Protein AF-A0A832C8F8-F1 (afdb_monomer_lite)

Sequence (370 aa):
MLDRPEDKVKDDMVFDDIVFGEKAHILRIKLVSFLKETIQQLEEYIKLSNIYHRHLSPFDLLRFNFLQRLHSLLQFNREYPPFGYEDFEQVGYDPAFIKAASKYISRIVEDYRRAGCLPSNSETLNEERQRIEAIGDWLKEIRFEGFDAPEGTVAVITPPEILNTIRKLLPPDFIQGLKLFSCKDNPDKSFESDSKGKKIGAFSPLFIENGTIDSKIEIYMKPFIPQTANKLEELFVMSQFMRTIWHELGHCAHCVLRYDELRAWEQAINKDATPVTWYVQYAREDNPNRGKREDFAESFMLFLTCPALLQTISPLRYQFFYEFFIKRLKTEQIVYFETYMAQKINSDYNLWRTSSLSPEDVKRLYLEDF

pLDDT: mean 71.09, std 19.3, range [33.25, 97.69]

Secondary structure (DSSP, 8-state):
---PPPP----SSSHHHHHHHHHHHHHHHHHHHHHHHHHHHHHHHHHHHHHH-TTS--HHHHHHHHHHHHHHHHT-STTS----GGGGGS----HHHHHHHHHHHHHHHHHHHHTTSS-SSHHHHHHHHHHHHSS--GGGG-EEES-PPPTTEEESS-HHHHHHHHHHHS-GGGGTTEEEEEE---S-GGGGSSTT----EEEEEEE-TTS-EEEEEEE-S--EEETT--HHHHHHHHHHHHHHHHHHHHHHHHHT--HHHHHHHHHHHHHS-S-SSHHHHHHHHH-HHHHHHHHHHHHHHHHHH-HHHHHHH-HHHHHHHHHHHHTTS-HHHHHHHHHHHHHHHHHHHHHHHHTT--HHHHHHHHHHT-

Foldseek 3Di:
DDDDDDDDDDDDPPVVVVVQQVVLLVLLVVVLVVVVVQLVQLVVLVVVCCVQPVPDDDSVVVSVVLVVVLQVLVCVPPDDDRDDSVCSNPDDDDPVSSVVSVVVNVVSSVVCVVVVSGPPDPVSSVVVVVVVVVVPCLVVQEDEEDQDEDPQKDFLDDSVRLSSVCVLAFQCQLCSQERYEYEDAQPDPPVPPDPLDDDQKDKDWDDDPPPRTHIYIYGNQHRMDGPPDDPVVSVVSVLVRVLRVQLNSLLSNVVPDDPVLVVLLVVQCVVLVQQLAPVLVVLCVVPVVSSSSSSSSNLSSCCQQPVLLCCLQRVSSSVSVVCSRVVRDDPVSVVSNVVSSVVNNVVNVVVCVVVVHDSVNSNCVRSVVD

Radius of gyration: 31.39 Å; chains: 1; bounding box: 122×56×73 Å

Structure (mmCIF, N/CA/C/O backbone):
data_AF-A0A832C8F8-F1
#
_entry.id   AF-A0A832C8F8-F1
#
loop_
_atom_site.group_PDB
_atom_site.id
_atom_site.type_symbol
_atom_site.label_atom_id
_atom_site.label_alt_id
_atom_site.label_comp_id
_atom_site.label_asym_id
_atom_site.label_entity_id
_atom_site.label_seq_id
_atom_site.pdbx_PDB_ins_code
_atom_site.Cartn_x
_atom_site.Cartn_y
_atom_site.Cartn_z
_atom_site.occupancy
_atom_site.B_iso_or_equiv
_atom_site.auth_seq_id
_atom_site.auth_comp_id
_atom_site.auth_asym_id
_atom_site.auth_atom_id
_atom_site.pdbx_PDB_model_num
ATOM 1 N N . MET A 1 1 ? -90.662 36.002 44.968 1.00 37.38 1 MET A N 1
ATOM 2 C CA . MET A 1 1 ? -90.968 34.566 44.805 1.00 37.38 1 MET A CA 1
ATOM 3 C C . MET A 1 1 ? -90.767 34.241 43.336 1.00 37.38 1 MET A C 1
ATOM 5 O O . MET A 1 1 ? -91.365 34.938 42.531 1.00 37.38 1 MET A O 1
ATOM 9 N N . LEU A 1 2 ? -89.670 33.534 43.030 1.00 39.25 2 LEU A N 1
ATOM 10 C CA . LEU A 1 2 ? -89.639 32.126 42.559 1.00 39.25 2 LEU A CA 1
ATOM 11 C C . LEU A 1 2 ? -90.093 32.038 41.093 1.00 39.25 2 LEU A C 1
ATOM 13 O O . LEU A 1 2 ? -91.136 32.579 40.761 1.00 39.25 2 LEU A O 1
ATOM 17 N N . ASP A 1 3 ? -89.451 31.373 40.147 1.00 34.62 3 ASP A N 1
ATOM 18 C CA . ASP A 1 3 ? -88.167 30.686 39.990 1.00 34.62 3 ASP A CA 1
ATOM 19 C C . ASP A 1 3 ? -88.032 30.542 38.458 1.00 34.62 3 ASP A C 1
ATOM 21 O O . ASP A 1 3 ? -89.044 30.365 37.771 1.00 34.62 3 ASP A O 1
ATOM 25 N N . ARG A 1 4 ? -86.824 30.643 37.890 1.00 33.78 4 ARG A N 1
ATOM 26 C CA . ARG A 1 4 ? -86.582 30.277 36.479 1.00 33.78 4 ARG A CA 1
ATOM 27 C C . ARG A 1 4 ? -86.051 28.840 36.431 1.00 33.78 4 ARG A C 1
ATOM 29 O O . ARG A 1 4 ? -85.163 28.542 37.225 1.00 33.78 4 ARG A O 1
ATOM 36 N N . PRO A 1 5 ? -86.541 27.973 35.526 1.00 40.81 5 PRO A N 1
ATOM 37 C CA . PRO A 1 5 ? -86.009 26.628 35.382 1.00 40.81 5 PRO A CA 1
ATOM 38 C C . PRO A 1 5 ? -84.676 26.647 34.626 1.00 40.81 5 PRO A C 1
ATOM 40 O O . PRO A 1 5 ? -84.456 27.450 33.720 1.00 40.81 5 PRO A O 1
ATOM 43 N N . GLU A 1 6 ? -83.812 25.751 35.082 1.00 37.22 6 GLU A N 1
ATOM 44 C CA . GLU A 1 6 ? -82.393 25.601 34.795 1.00 37.22 6 GLU A CA 1
ATOM 45 C C . GLU A 1 6 ? -82.082 25.221 33.341 1.00 37.22 6 GLU A C 1
ATOM 47 O O . GLU A 1 6 ? -82.705 24.335 32.750 1.00 37.22 6 GLU A O 1
ATOM 52 N N . ASP A 1 7 ? -81.031 25.851 32.816 1.00 40.34 7 ASP A N 1
ATOM 53 C CA . ASP A 1 7 ? -80.279 25.402 31.652 1.00 40.34 7 ASP A CA 1
ATOM 54 C C . ASP A 1 7 ? -79.614 24.049 31.941 1.00 40.34 7 ASP A C 1
ATOM 56 O O . ASP A 1 7 ? -78.704 23.938 32.766 1.00 40.34 7 ASP A O 1
ATOM 60 N N . LYS A 1 8 ? -80.005 23.019 31.187 1.00 38.44 8 LYS A N 1
ATOM 61 C CA . LYS A 1 8 ? -79.161 21.839 30.979 1.00 38.44 8 LYS A CA 1
ATOM 62 C C . LYS A 1 8 ? -78.146 22.138 29.878 1.00 38.44 8 LYS A C 1
ATOM 64 O O . LYS A 1 8 ? -78.376 21.865 28.705 1.00 38.44 8 LYS A O 1
ATOM 69 N N . VAL A 1 9 ? -76.994 22.653 30.285 1.00 47.94 9 VAL A N 1
ATOM 70 C CA . VAL A 1 9 ? -75.719 22.333 29.628 1.00 47.94 9 VAL A CA 1
ATOM 71 C C . VAL A 1 9 ? -75.392 20.881 30.002 1.00 47.94 9 VAL A C 1
ATOM 73 O O . VAL A 1 9 ? -75.590 20.547 31.171 1.00 47.94 9 VAL A O 1
ATOM 76 N N . LYS A 1 10 ? -74.885 20.049 29.069 1.00 44.78 10 LYS A N 1
ATOM 77 C CA . LYS A 1 10 ? -73.584 19.342 29.215 1.00 44.78 10 LYS A CA 1
ATOM 78 C C . LYS A 1 10 ? -73.352 18.088 28.342 1.00 44.78 10 LYS A C 1
ATOM 80 O O . LYS A 1 10 ? -74.149 17.160 28.341 1.00 44.78 10 LYS A O 1
ATOM 85 N N . ASP A 1 11 ? -72.163 18.106 27.722 1.00 43.41 11 ASP A N 1
ATOM 86 C CA . ASP A 1 11 ? -71.050 17.147 27.929 1.00 43.41 11 ASP A CA 1
ATOM 87 C C . ASP A 1 11 ? -70.724 15.981 26.979 1.00 43.41 11 ASP A C 1
ATOM 89 O O . ASP A 1 11 ? -69.887 15.171 27.356 1.00 43.41 11 ASP A O 1
ATOM 93 N N . ASP A 1 12 ? -71.165 15.943 25.718 1.00 36.66 12 ASP A N 1
ATOM 94 C CA . ASP A 1 12 ? -70.793 14.796 24.850 1.00 36.66 12 ASP A CA 1
ATOM 95 C C . ASP A 1 12 ? -69.815 15.076 23.688 1.00 36.66 12 ASP A C 1
ATOM 97 O O . ASP A 1 12 ? -69.526 14.171 22.913 1.00 36.66 12 ASP A O 1
ATOM 101 N N . MET A 1 13 ? -69.225 16.274 23.561 1.00 35.09 13 MET A N 1
ATOM 102 C CA . MET A 1 13 ? -68.273 16.564 22.458 1.00 35.09 13 MET A CA 1
ATOM 103 C C . MET A 1 13 ? -66.858 16.993 22.875 1.00 35.09 13 MET A C 1
ATOM 105 O O . MET A 1 13 ? -66.030 17.257 22.013 1.00 35.09 13 MET A O 1
ATOM 109 N N . VAL A 1 14 ? -66.537 17.046 24.171 1.00 39.84 14 VAL A N 1
ATOM 110 C CA . VAL A 1 14 ? -65.241 17.591 24.635 1.00 39.84 14 VAL A CA 1
ATOM 111 C C . VAL A 1 14 ? -64.199 16.499 24.936 1.00 39.84 14 VAL A C 1
ATOM 113 O O . VAL A 1 14 ? -63.004 16.776 24.944 1.00 39.84 14 VAL A O 1
ATOM 116 N N . PHE A 1 15 ? -64.605 15.239 25.128 1.00 35.62 15 PHE A N 1
ATOM 117 C CA . PHE A 1 15 ? -63.673 14.170 25.517 1.00 35.62 15 PHE A CA 1
ATOM 118 C C . PHE A 1 15 ? -62.868 13.570 24.353 1.00 35.62 15 PHE A C 1
ATOM 120 O O . PHE A 1 15 ? -61.693 13.255 24.547 1.00 35.62 15 PHE A O 1
ATOM 127 N N . ASP A 1 16 ? -63.437 13.459 23.149 1.00 38.59 16 ASP A N 1
ATOM 128 C CA . ASP A 1 16 ? -62.716 12.882 22.004 1.00 38.59 16 ASP A CA 1
ATOM 129 C C . ASP A 1 16 ? -61.623 13.818 21.470 1.00 38.59 16 ASP A C 1
ATOM 131 O O . ASP A 1 16 ? -60.523 13.348 21.177 1.00 38.59 16 ASP A O 1
ATOM 135 N N . ASP A 1 17 ? -61.863 15.134 21.443 1.00 43.03 17 ASP A N 1
ATOM 136 C CA . ASP A 1 17 ? -60.891 16.134 20.976 1.00 43.03 17 ASP A CA 1
ATOM 137 C C . ASP A 1 17 ? -59.708 16.323 21.942 1.00 43.03 17 ASP A C 1
ATOM 139 O O . ASP A 1 17 ? -58.575 16.521 21.497 1.00 43.03 17 ASP A O 1
ATOM 143 N N . ILE A 1 18 ? -59.922 16.197 23.260 1.00 45.09 18 ILE A N 1
ATOM 144 C CA . ILE A 1 18 ? -58.840 16.264 24.261 1.00 45.09 18 ILE A CA 1
ATOM 145 C C . ILE A 1 18 ? -57.926 15.037 24.143 1.00 45.09 18 ILE A C 1
ATOM 147 O O . ILE A 1 18 ? -56.702 15.180 24.090 1.00 45.09 18 ILE A O 1
ATOM 151 N N . VAL A 1 19 ? -58.503 13.838 24.008 1.00 49.00 19 VAL A N 1
ATOM 152 C CA . VAL A 1 19 ? -57.742 12.592 23.805 1.00 49.00 19 VAL A CA 1
ATOM 153 C C . VAL A 1 19 ? -57.044 12.582 22.434 1.00 49.00 19 VAL A C 1
ATOM 155 O O . VAL A 1 19 ? -55.960 12.004 22.290 1.00 49.00 19 VAL A O 1
ATOM 158 N N . PHE A 1 20 ? -57.617 13.243 21.421 1.00 51.50 20 PHE A N 1
ATOM 159 C CA . PHE A 1 20 ? -56.986 13.444 20.111 1.00 51.50 20 PHE A CA 1
ATOM 160 C C . PHE A 1 20 ? -55.808 14.420 20.169 1.00 51.50 20 PHE A C 1
ATOM 162 O O . PHE A 1 20 ? -54.734 14.119 19.639 1.00 51.50 20 PHE A O 1
ATOM 169 N N . GLY A 1 21 ? -55.987 15.563 20.836 1.00 52.91 21 GLY A N 1
ATOM 170 C CA . GLY A 1 21 ? -54.957 16.580 21.025 1.00 52.91 21 GLY A CA 1
ATOM 171 C C . GLY A 1 21 ? -53.763 16.050 21.815 1.00 52.91 21 GLY A C 1
ATOM 172 O O . GLY A 1 21 ? -52.616 16.267 21.424 1.00 52.91 21 GLY A O 1
ATOM 173 N N . GLU A 1 22 ? -54.013 15.263 22.860 1.00 57.56 22 GLU A N 1
ATOM 174 C CA . GLU A 1 22 ? -52.966 14.643 23.674 1.00 57.56 22 GLU A CA 1
ATOM 175 C C . GLU A 1 22 ? -52.174 13.583 22.886 1.00 57.56 22 GLU A C 1
ATOM 177 O O . GLU A 1 22 ? -50.941 13.555 22.924 1.00 57.56 22 GLU A O 1
ATOM 182 N N . LYS A 1 23 ? -52.846 12.766 22.060 1.00 59.84 23 LYS A N 1
ATOM 183 C CA . LYS A 1 23 ? -52.174 11.824 21.143 1.00 59.84 23 LYS A CA 1
ATOM 184 C C . LYS A 1 23 ? -51.329 12.538 20.088 1.00 59.84 23 LYS A C 1
ATOM 186 O O . LYS A 1 23 ? -50.205 12.108 19.817 1.00 59.84 23 LYS A O 1
ATOM 191 N N . ALA A 1 24 ? -51.842 13.619 19.502 1.00 56.75 24 ALA A N 1
ATOM 192 C CA . ALA A 1 24 ? -51.104 14.440 18.542 1.00 56.75 24 ALA A CA 1
ATOM 193 C C . ALA A 1 24 ? -49.866 15.082 19.193 1.00 56.75 24 ALA A C 1
ATOM 195 O O . ALA A 1 24 ? -48.771 15.052 18.626 1.00 56.75 24 ALA A O 1
ATOM 196 N N . HIS A 1 25 ? -50.021 15.578 20.421 1.00 58.28 25 HIS A N 1
ATOM 197 C CA . HIS A 1 25 ? -48.949 16.158 21.223 1.00 58.28 25 HIS A CA 1
ATOM 198 C C . HIS A 1 25 ? -47.843 15.137 21.543 1.00 58.28 25 HIS A C 1
ATOM 200 O O . HIS A 1 25 ? -46.664 15.406 21.311 1.00 58.28 25 HIS A O 1
ATOM 206 N N . ILE A 1 26 ? -48.204 13.919 21.963 1.00 64.62 26 ILE A N 1
ATOM 207 C CA . ILE A 1 26 ? -47.242 12.832 22.215 1.00 64.62 26 ILE A CA 1
ATOM 208 C C . ILE A 1 26 ? -46.482 12.445 20.937 1.00 64.62 26 ILE A C 1
ATOM 210 O O . ILE A 1 26 ? -45.264 12.257 20.968 1.00 64.62 26 ILE A O 1
ATOM 214 N N . LEU A 1 27 ? -47.173 12.319 19.798 1.00 61.91 27 LEU A N 1
ATOM 215 C CA . LEU A 1 27 ? -46.534 11.982 18.519 1.00 61.91 27 LEU A CA 1
ATOM 216 C C . LEU A 1 27 ? -45.555 13.070 18.060 1.00 61.91 27 LEU A C 1
ATOM 218 O O . LEU A 1 27 ? -44.512 12.761 17.483 1.00 61.91 27 LEU A O 1
ATOM 222 N N . ARG A 1 28 ? -45.853 14.331 18.372 1.00 63.56 28 ARG A N 1
ATOM 223 C CA . ARG A 1 28 ? -44.987 15.477 18.099 1.00 63.56 28 ARG A CA 1
ATOM 224 C C . ARG A 1 28 ? -43.738 15.486 18.967 1.00 63.56 28 ARG A C 1
ATOM 226 O O . ARG A 1 28 ? -42.649 15.618 18.418 1.00 63.56 28 ARG A O 1
ATOM 233 N N . ILE A 1 29 ? -43.865 15.260 20.275 1.00 61.69 29 ILE A N 1
ATOM 234 C CA . ILE A 1 29 ? -42.705 15.115 21.173 1.00 61.69 29 ILE A CA 1
ATOM 235 C C . ILE A 1 29 ? -41.787 13.992 20.678 1.00 61.69 29 ILE A C 1
ATOM 237 O O . ILE A 1 29 ? -40.572 14.169 20.610 1.00 61.69 29 ILE A O 1
ATOM 241 N N . LYS A 1 30 ? -42.359 12.859 20.253 1.00 65.88 30 LYS A N 1
ATOM 242 C CA . LYS A 1 30 ? -41.590 11.743 19.680 1.00 65.88 30 LYS A CA 1
ATOM 243 C C . LYS A 1 30 ? -40.858 12.135 18.397 1.00 65.88 30 LYS A C 1
ATOM 245 O O . LYS A 1 30 ? -39.691 11.791 18.240 1.00 65.88 30 LYS A O 1
ATOM 250 N N . LEU A 1 31 ? -41.516 12.869 17.499 1.00 64.00 31 LEU A N 1
ATOM 251 C CA . LEU A 1 31 ? -40.913 13.314 16.243 1.00 64.00 31 LEU A CA 1
ATOM 252 C C . LEU A 1 31 ? -39.784 14.332 16.469 1.00 64.00 31 LEU A C 1
ATOM 254 O O . LEU A 1 31 ? -38.729 14.221 15.852 1.00 64.00 31 LEU A O 1
ATOM 258 N N . VAL A 1 32 ? -39.982 15.279 17.387 1.00 61.34 32 VAL A N 1
ATOM 259 C CA . VAL A 1 32 ? -38.966 16.250 17.828 1.00 61.34 32 VAL A CA 1
ATOM 260 C C . VAL A 1 32 ? -37.780 15.516 18.456 1.00 61.34 32 VAL A C 1
ATOM 262 O O . VAL A 1 32 ? -36.638 15.729 18.064 1.00 61.34 32 VAL A O 1
ATOM 265 N N . SER A 1 33 ? -38.022 14.580 19.373 1.00 63.94 33 SER A N 1
ATOM 266 C CA . SER A 1 33 ? -36.949 13.779 19.975 1.00 63.94 33 SER A CA 1
ATOM 267 C C . SER A 1 33 ? -36.140 13.014 18.920 1.00 63.94 33 SER A C 1
ATOM 269 O O . SER A 1 33 ? -34.913 13.038 18.956 1.00 63.94 33 SER A O 1
ATOM 271 N N . PHE A 1 34 ? -36.816 12.404 17.944 1.00 67.75 34 PHE A N 1
ATOM 272 C CA . PHE A 1 34 ? -36.173 11.687 16.841 1.00 67.75 34 PHE A CA 1
ATOM 273 C C . PHE A 1 34 ? -35.320 12.605 15.950 1.00 67.75 34 PHE A C 1
ATOM 275 O O . PHE A 1 34 ? -34.213 12.239 15.554 1.00 67.75 34 PHE A O 1
ATOM 282 N N . LEU A 1 35 ? -35.802 13.818 15.656 1.00 64.81 35 LEU A N 1
ATOM 283 C CA . LEU A 1 35 ? -35.048 14.819 14.897 1.00 64.81 35 LEU A CA 1
ATOM 284 C C . LEU A 1 35 ? -33.817 15.314 15.667 1.00 64.81 35 LEU A C 1
ATOM 286 O O . LEU A 1 35 ? -32.737 15.371 15.083 1.00 64.81 35 LEU A O 1
ATOM 290 N N . LYS A 1 36 ? -33.962 15.616 16.968 1.00 63.31 36 LYS A N 1
ATOM 291 C CA . LYS A 1 36 ? -32.854 15.976 17.878 1.00 63.31 36 LYS A CA 1
ATOM 292 C C . LYS A 1 36 ? -31.751 14.923 17.826 1.00 63.31 36 LYS A C 1
ATOM 294 O O . LYS A 1 36 ? -30.599 15.256 17.562 1.00 63.31 36 LYS A O 1
ATOM 299 N N . GLU A 1 37 ? -32.123 13.660 18.019 1.00 65.50 37 GLU A N 1
ATOM 300 C CA . GLU A 1 37 ? -31.180 12.543 18.015 1.00 65.50 37 GLU A CA 1
ATOM 301 C C . GLU A 1 37 ? -30.498 12.388 16.649 1.00 65.50 37 GLU A C 1
ATOM 303 O O . GLU A 1 37 ? -29.278 12.288 16.573 1.00 65.50 37 GLU A O 1
ATOM 308 N N .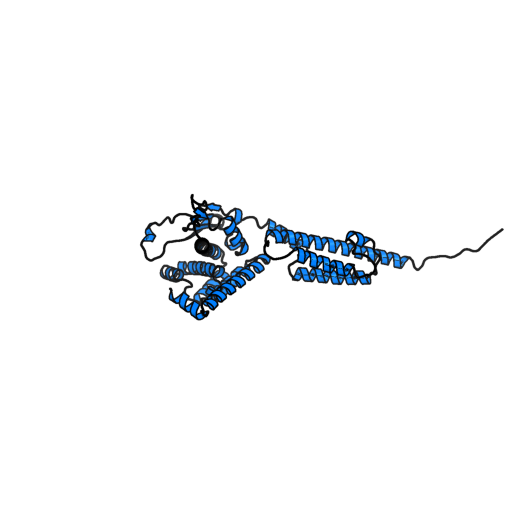 THR A 1 38 ? -31.257 12.456 15.553 1.00 62.78 38 THR A N 1
ATOM 309 C CA . THR A 1 38 ? -30.702 12.300 14.199 1.00 62.78 38 THR A CA 1
ATOM 310 C C . THR A 1 38 ? -29.735 13.431 13.832 1.00 62.78 38 THR A C 1
ATOM 312 O O . THR A 1 38 ? -28.695 13.185 13.223 1.00 62.78 38 THR A O 1
ATOM 315 N N . ILE A 1 39 ? -30.047 14.675 14.207 1.00 64.00 39 ILE A N 1
ATOM 316 C CA . ILE A 1 39 ? -29.154 15.821 13.988 1.00 64.00 39 ILE A CA 1
ATOM 317 C C . ILE A 1 39 ? -27.877 15.659 14.813 1.00 64.00 39 ILE A C 1
ATOM 319 O O . ILE A 1 39 ? -26.789 15.875 14.287 1.00 64.00 39 ILE A O 1
ATOM 323 N N . GLN A 1 40 ? -27.986 15.227 16.070 1.00 65.25 40 GLN A N 1
ATOM 324 C CA . GLN A 1 40 ? -26.823 14.973 16.916 1.00 65.25 40 GLN A CA 1
ATOM 325 C C . GLN A 1 40 ? -25.922 13.878 16.325 1.00 65.25 40 GLN A C 1
ATOM 327 O O . GLN A 1 40 ? -24.708 14.066 16.253 1.00 65.25 40 GLN A O 1
ATOM 332 N N . GLN A 1 41 ? -26.507 12.783 15.826 1.00 60.62 41 GLN A N 1
ATOM 333 C CA . GLN A 1 41 ? -25.776 11.722 15.125 1.00 60.62 41 GLN A CA 1
ATOM 334 C C . GLN A 1 41 ? -25.077 12.250 13.862 1.00 60.62 41 GLN A C 1
ATOM 336 O O . GLN A 1 41 ? -23.924 11.904 13.613 1.00 60.62 41 GLN A O 1
ATOM 341 N N . LEU A 1 42 ? -25.735 13.120 13.085 1.00 60.09 42 LEU A N 1
ATOM 342 C CA . LEU A 1 42 ? -25.139 13.757 11.907 1.00 60.09 42 LEU A CA 1
ATOM 343 C C . LEU A 1 42 ? -23.958 14.661 12.284 1.00 60.09 42 LEU A C 1
ATOM 345 O O . LEU A 1 42 ? -22.904 14.593 11.658 1.00 60.09 42 LEU A O 1
ATOM 349 N N . GLU A 1 43 ? -24.115 15.517 13.292 1.00 59.94 43 GLU A N 1
ATOM 350 C CA . GLU A 1 43 ? -23.061 16.441 13.730 1.00 59.94 43 GLU A CA 1
ATOM 351 C C . GLU A 1 43 ? -21.842 15.706 14.276 1.00 59.94 43 GLU A C 1
ATOM 353 O O . GLU A 1 43 ? -20.701 16.111 14.054 1.00 59.94 43 GLU A O 1
ATOM 358 N N . GLU A 1 44 ? -22.080 14.619 14.990 1.00 60.75 44 GLU A N 1
ATOM 359 C CA . GLU A 1 44 ? -21.032 13.774 15.520 1.00 60.75 44 GLU A CA 1
ATOM 360 C C . GLU A 1 44 ? -20.309 12.994 14.425 1.00 60.75 44 GLU A C 1
ATOM 362 O O . GLU A 1 44 ? -19.080 13.005 14.381 1.00 60.75 44 GLU A O 1
ATOM 367 N N . TYR A 1 45 ? -21.053 12.411 13.486 1.00 55.06 45 TYR A N 1
ATOM 368 C CA . TYR A 1 45 ? -20.482 11.778 12.305 1.00 55.06 45 TYR A CA 1
ATOM 369 C C . TYR A 1 45 ? -19.638 12.770 11.486 1.00 55.06 45 TYR A C 1
ATOM 371 O O . TYR A 1 45 ? -18.517 12.454 11.098 1.00 55.06 45 TYR A O 1
ATOM 379 N N . ILE A 1 46 ? -20.108 14.010 11.301 1.00 54.56 46 ILE A N 1
ATOM 380 C CA . ILE A 1 46 ? -19.337 15.082 10.648 1.00 54.56 46 ILE A CA 1
ATOM 381 C C . ILE A 1 46 ? -18.054 15.400 11.431 1.00 54.56 46 ILE A C 1
ATOM 383 O O . ILE A 1 46 ? -16.994 15.557 10.825 1.00 54.56 46 ILE A O 1
ATOM 387 N N . LYS A 1 47 ? -18.110 15.484 12.768 1.00 55.12 47 LYS A N 1
ATOM 388 C CA . LYS A 1 47 ? -16.916 15.707 13.604 1.00 55.12 47 LYS A CA 1
ATOM 389 C C . LYS A 1 47 ? -15.897 14.581 13.443 1.00 55.12 47 LYS A C 1
ATOM 391 O O . LYS A 1 47 ? -14.718 14.876 13.269 1.00 55.12 47 LYS A O 1
ATOM 396 N N . LEU A 1 48 ? -16.344 13.327 13.465 1.00 47.91 48 LEU A N 1
ATOM 397 C CA . LEU A 1 48 ? -15.487 12.153 13.291 1.00 47.91 48 LEU A CA 1
ATOM 398 C C . LEU A 1 48 ? -14.901 12.096 11.871 1.00 47.91 48 LEU A C 1
ATOM 400 O O . LEU A 1 48 ? -13.696 11.926 11.706 1.00 47.91 48 LEU A O 1
ATOM 404 N N . SER A 1 49 ? -15.711 12.362 10.848 1.00 43.78 49 SER A N 1
ATOM 405 C CA . SER A 1 49 ? -15.275 12.405 9.449 1.00 43.78 49 SER A CA 1
ATOM 406 C C . SER A 1 49 ? -14.261 13.530 9.179 1.00 43.78 49 SER A C 1
ATOM 408 O O . SER A 1 49 ? -13.254 13.313 8.502 1.00 43.78 49 SER A O 1
ATOM 410 N N . ASN A 1 50 ? -14.426 14.709 9.794 1.00 46.81 50 ASN A N 1
ATOM 411 C CA . ASN A 1 50 ? -13.489 15.839 9.683 1.00 46.81 50 ASN A CA 1
ATOM 412 C C . ASN A 1 50 ? -12.082 15.545 10.232 1.00 46.81 50 ASN A C 1
ATOM 414 O O . ASN A 1 50 ? -11.111 16.178 9.805 1.00 46.81 50 ASN A O 1
ATOM 418 N N . ILE A 1 51 ? -11.952 14.596 11.163 1.00 43.25 51 ILE A N 1
ATOM 419 C CA . ILE A 1 51 ? -10.655 14.160 11.697 1.00 43.25 51 ILE A CA 1
ATOM 420 C C . ILE A 1 51 ? -9.876 13.355 10.638 1.00 43.25 51 ILE A C 1
ATOM 422 O O . ILE A 1 51 ? -8.647 13.421 10.606 1.00 43.25 51 ILE A O 1
ATOM 426 N N . TYR A 1 52 ? -10.569 12.660 9.728 1.00 36.97 52 TYR A N 1
ATOM 427 C CA . TYR A 1 52 ? -9.964 11.692 8.803 1.00 36.97 52 TYR A CA 1
ATOM 428 C C . TYR A 1 52 ? -10.024 12.085 7.315 1.00 36.97 52 TYR A C 1
ATOM 430 O O . TYR A 1 52 ? -9.182 11.638 6.533 1.00 36.97 52 TYR A O 1
ATOM 438 N N . HIS A 1 53 ? -10.945 12.969 6.915 1.00 38.06 53 HIS A N 1
ATOM 439 C CA . HIS A 1 53 ? -11.273 13.239 5.508 1.00 38.06 53 HIS A CA 1
ATOM 440 C C . HIS A 1 53 ? -11.253 14.730 5.126 1.00 38.06 53 HIS A C 1
ATOM 442 O O . HIS A 1 53 ? -12.089 15.177 4.345 1.00 38.06 53 HIS A O 1
ATOM 448 N N . ARG A 1 54 ? -10.253 15.501 5.591 1.00 37.72 54 ARG A N 1
ATOM 449 C CA . ARG A 1 54 ? -10.053 16.952 5.315 1.00 37.72 54 ARG A CA 1
ATOM 450 C C . ARG A 1 54 ? -10.110 17.405 3.836 1.00 37.72 54 ARG A C 1
ATOM 452 O O . ARG A 1 54 ? -9.999 18.600 3.579 1.00 37.72 54 ARG A O 1
ATOM 459 N N . HIS A 1 55 ? -10.224 16.494 2.868 1.00 36.53 55 HIS A N 1
ATOM 460 C CA . HIS A 1 55 ? -10.121 16.767 1.428 1.00 36.53 55 HIS A CA 1
ATOM 461 C C . HIS A 1 55 ? -11.334 16.286 0.606 1.00 36.53 55 HIS A C 1
ATOM 463 O O . HIS A 1 55 ? -11.387 16.553 -0.592 1.00 36.53 55 HIS A O 1
ATOM 469 N N . LEU A 1 56 ? -12.314 15.608 1.223 1.00 37.25 56 LEU A N 1
ATOM 470 C CA . LEU A 1 56 ? -13.626 15.361 0.614 1.00 37.25 56 LEU A CA 1
ATOM 471 C C . LEU A 1 56 ? -14.533 16.558 0.978 1.00 37.25 56 LEU A C 1
ATOM 473 O O . LEU A 1 56 ? -14.631 16.939 2.136 1.00 37.25 56 LEU A O 1
ATOM 477 N N . SER A 1 57 ? -15.070 17.224 -0.045 1.00 40.09 57 SER A N 1
ATOM 478 C CA . SER A 1 57 ? -15.662 18.579 -0.043 1.00 40.09 57 SER A CA 1
ATOM 479 C C . SER A 1 57 ? -16.990 18.719 0.762 1.00 40.09 57 SER A C 1
ATOM 481 O O . SER A 1 57 ? -17.434 17.790 1.424 1.00 40.09 57 SER A O 1
ATOM 483 N N . PRO A 1 58 ? -17.706 19.851 0.655 1.00 45.56 58 PRO A N 1
ATOM 484 C CA . PRO A 1 58 ? -18.170 20.728 1.735 1.00 45.56 58 PRO A CA 1
ATOM 485 C C . PRO A 1 58 ? -19.220 20.077 2.666 1.00 45.56 58 PRO A C 1
ATOM 487 O O . PRO A 1 58 ? -20.413 20.049 2.362 1.00 45.56 58 PRO A O 1
ATOM 490 N N . PHE A 1 59 ? -18.815 19.605 3.847 1.00 49.47 59 PHE A N 1
ATOM 491 C CA . PHE A 1 59 ? -19.735 19.007 4.831 1.00 49.47 59 PHE A CA 1
ATOM 492 C C . PHE A 1 59 ? -20.760 19.997 5.405 1.00 49.47 59 PHE A C 1
ATOM 494 O O . PHE A 1 59 ? -21.884 19.601 5.717 1.00 49.47 59 PHE A O 1
ATOM 501 N N . ASP A 1 60 ? -20.430 21.292 5.442 1.00 49.19 60 ASP A N 1
ATOM 502 C CA . ASP A 1 60 ? -21.399 22.350 5.740 1.00 49.19 60 ASP A CA 1
ATOM 503 C C . ASP A 1 60 ? -22.535 22.377 4.716 1.00 49.19 60 ASP A C 1
ATOM 505 O O . ASP A 1 60 ? -23.672 22.623 5.094 1.00 49.19 60 ASP A O 1
ATOM 509 N N . LEU A 1 61 ? -22.271 22.037 3.448 1.00 52.97 61 LEU A N 1
ATOM 510 C CA . LEU A 1 61 ? -23.297 21.931 2.410 1.00 52.97 61 LEU A CA 1
ATOM 511 C C . LEU A 1 61 ? -24.168 20.682 2.601 1.00 52.97 61 LEU A C 1
ATOM 513 O O . LEU A 1 61 ? -25.368 20.744 2.362 1.00 52.97 61 LEU A O 1
ATOM 517 N N . LEU A 1 62 ? -23.607 19.557 3.062 1.00 56.03 62 LEU A N 1
ATOM 518 C CA . LEU A 1 62 ? -24.381 18.347 3.385 1.00 56.03 62 LEU A CA 1
ATOM 519 C C . LEU A 1 62 ? -25.294 18.564 4.597 1.00 56.03 62 LEU A C 1
ATOM 521 O O . LEU A 1 62 ? -26.484 18.244 4.525 1.00 56.03 62 LEU A O 1
ATOM 525 N N . ARG A 1 63 ? -24.762 19.168 5.669 1.00 57.00 63 ARG A N 1
ATOM 526 C CA . ARG A 1 63 ? -25.530 19.601 6.845 1.00 57.00 63 ARG A CA 1
ATOM 527 C C . ARG A 1 63 ? -26.581 20.639 6.458 1.00 57.00 63 ARG A C 1
ATOM 529 O O . ARG A 1 63 ? -27.741 20.484 6.823 1.00 57.00 63 ARG A O 1
ATOM 536 N N . PHE A 1 64 ? -26.210 21.651 5.675 1.00 58.00 64 PHE A N 1
ATOM 537 C CA . PHE A 1 64 ? -27.118 22.690 5.187 1.00 58.00 64 PHE A CA 1
ATOM 538 C C . PHE A 1 64 ? -28.236 22.108 4.320 1.00 58.00 64 PHE A C 1
ATOM 540 O O . PHE A 1 64 ? -29.394 22.399 4.577 1.00 58.00 64 PHE A O 1
ATOM 547 N N . ASN A 1 65 ? -27.935 21.226 3.363 1.00 60.50 65 ASN A N 1
ATOM 548 C CA . ASN A 1 65 ? -28.939 20.580 2.512 1.00 60.50 65 ASN A CA 1
ATOM 549 C C . ASN A 1 65 ? -29.881 19.671 3.313 1.00 60.50 65 ASN A C 1
ATOM 551 O O . ASN A 1 65 ? -31.082 19.636 3.039 1.00 60.50 65 ASN A O 1
ATOM 555 N N . PHE A 1 66 ? -29.356 18.947 4.306 1.00 62.72 66 PHE A N 1
ATOM 556 C CA . PHE A 1 66 ? -30.161 18.125 5.207 1.00 62.72 66 PHE A CA 1
ATOM 557 C C . PHE A 1 66 ? -31.109 18.999 6.038 1.00 62.72 66 PHE A C 1
ATOM 559 O O . PHE A 1 66 ? -32.324 18.798 6.011 1.00 62.72 66 PHE A O 1
ATOM 566 N N . LEU A 1 67 ? -30.573 20.032 6.697 1.00 60.28 67 LEU A N 1
ATOM 567 C CA . LEU A 1 67 ? -31.350 20.976 7.501 1.00 60.28 67 LEU A CA 1
ATOM 568 C C . LEU A 1 67 ? -32.342 21.780 6.652 1.00 60.28 67 LEU A C 1
ATOM 570 O O . LEU A 1 67 ? -33.467 21.984 7.087 1.00 60.28 67 LEU A O 1
ATOM 574 N N . GLN A 1 68 ? -31.986 22.175 5.429 1.00 62.34 68 GLN A N 1
ATOM 575 C CA . GLN A 1 68 ? -32.871 22.877 4.499 1.00 62.34 68 GLN A CA 1
ATOM 576 C C . GLN A 1 68 ? -34.037 21.984 4.063 1.00 62.34 68 GLN A C 1
ATOM 578 O O . GLN A 1 68 ? -35.177 22.438 4.060 1.00 62.34 68 GLN A O 1
ATOM 583 N N . ARG A 1 69 ? -33.789 20.705 3.746 1.00 62.62 69 ARG A N 1
ATOM 584 C CA . ARG A 1 69 ? -34.849 19.744 3.388 1.00 62.62 69 ARG A CA 1
ATOM 585 C C . ARG A 1 69 ? -35.792 19.455 4.552 1.00 62.62 69 ARG A C 1
ATOM 587 O O . ARG A 1 69 ? -36.994 19.321 4.327 1.00 62.62 69 ARG A O 1
ATOM 594 N N . LEU A 1 70 ? -35.265 19.384 5.775 1.00 61.84 70 LEU A N 1
ATOM 595 C CA . LEU A 1 70 ? -36.085 19.308 6.982 1.00 61.84 70 LEU A CA 1
ATOM 596 C C . LEU A 1 70 ? -36.882 20.605 7.178 1.00 61.84 70 LEU A C 1
ATOM 598 O O . LEU A 1 70 ? -38.091 20.552 7.362 1.00 61.84 70 LEU A O 1
ATOM 602 N N . HIS A 1 71 ? -36.247 21.769 7.048 1.00 59.00 71 HIS A N 1
ATOM 603 C CA . HIS A 1 71 ? -36.879 23.074 7.241 1.00 59.00 71 HIS A CA 1
ATOM 604 C C . HIS A 1 71 ? -38.005 23.348 6.228 1.00 59.00 71 HIS A C 1
ATOM 606 O O . HIS A 1 71 ? -39.085 23.776 6.627 1.00 59.00 71 HIS A O 1
ATOM 612 N N . SER A 1 72 ? -37.823 23.025 4.942 1.00 56.81 72 SER A N 1
ATOM 613 C CA . SER A 1 72 ? -38.867 23.171 3.911 1.00 56.81 72 SER A CA 1
ATOM 614 C C . SER A 1 72 ? -40.118 22.325 4.181 1.00 56.81 72 SER A C 1
ATOM 616 O O . SER A 1 72 ? -41.210 22.705 3.766 1.00 56.81 72 SER A O 1
ATOM 618 N N . LEU A 1 73 ? -39.984 21.196 4.883 1.00 56.50 73 LEU A N 1
ATOM 619 C CA . LEU A 1 73 ? -41.115 20.367 5.307 1.00 56.50 73 LEU A CA 1
ATOM 620 C C . LEU A 1 73 ? -41.896 21.025 6.456 1.00 56.50 73 LEU A C 1
ATOM 622 O O . LEU A 1 73 ? -43.123 20.962 6.489 1.00 56.50 73 LEU A O 1
ATOM 626 N N . LEU A 1 74 ? -41.185 21.668 7.386 1.00 52.12 74 LEU A N 1
ATOM 627 C CA . LEU A 1 74 ? -41.771 22.321 8.562 1.00 52.12 74 LEU A CA 1
ATOM 628 C C . LEU A 1 74 ? -42.399 23.686 8.225 1.00 52.12 74 LEU A C 1
ATOM 630 O O . LEU A 1 74 ? -43.262 24.152 8.960 1.00 52.12 74 LEU A O 1
ATOM 634 N N . GLN A 1 75 ? -42.031 24.287 7.088 1.00 49.41 75 GLN A N 1
ATOM 635 C CA . GLN A 1 75 ? -42.626 25.517 6.547 1.00 49.41 75 GLN A CA 1
ATOM 636 C C . GLN A 1 75 ? -43.877 25.300 5.674 1.00 49.41 75 GLN A C 1
ATOM 638 O O . GLN A 1 75 ? -44.424 26.267 5.145 1.00 49.41 75 GLN A O 1
ATOM 643 N N . PHE A 1 76 ? -44.370 24.068 5.489 1.00 42.41 76 PHE A N 1
ATOM 644 C CA . PHE A 1 76 ? -45.492 23.795 4.572 1.00 42.41 76 PHE A CA 1
ATOM 645 C C . PHE A 1 76 ? -46.879 24.263 5.076 1.00 42.41 76 PHE A C 1
ATOM 647 O O . PHE A 1 76 ? -47.901 23.829 4.552 1.00 42.41 76 PHE A O 1
ATOM 654 N N . ASN A 1 77 ? -46.928 25.199 6.033 1.00 39.25 77 ASN A N 1
ATOM 655 C CA . ASN A 1 77 ? -48.084 26.064 6.254 1.00 39.25 77 ASN A CA 1
ATOM 656 C C . ASN A 1 77 ? -47.680 27.532 6.098 1.00 39.25 77 ASN A C 1
ATOM 658 O O . ASN A 1 77 ? -46.902 28.080 6.872 1.00 39.25 77 ASN A O 1
ATOM 662 N N . ARG A 1 78 ? -48.206 28.143 5.037 1.00 36.75 78 ARG A N 1
ATOM 663 C CA . ARG A 1 78 ? -47.721 29.366 4.382 1.00 36.75 78 ARG A CA 1
ATOM 664 C C . ARG A 1 78 ? -47.904 30.686 5.145 1.00 36.75 78 ARG A C 1
ATOM 666 O O . ARG A 1 78 ? -47.690 31.731 4.540 1.00 36.75 78 ARG A O 1
ATOM 673 N N . GLU A 1 79 ? -48.275 30.687 6.420 1.00 36.38 79 GLU A N 1
ATOM 674 C CA . GLU A 1 79 ? -48.644 31.938 7.108 1.00 36.38 79 GLU A CA 1
ATOM 675 C C . GLU A 1 79 ? -47.658 32.435 8.167 1.00 36.38 79 GLU A C 1
ATOM 677 O O . GLU A 1 79 ? -47.875 33.513 8.714 1.00 36.38 79 GLU A O 1
ATOM 682 N N . TYR A 1 80 ? -46.544 31.741 8.423 1.00 35.97 80 TYR A N 1
ATOM 683 C CA . TYR A 1 80 ? -45.624 32.161 9.484 1.00 35.97 80 TYR A CA 1
ATOM 684 C C . TYR A 1 80 ? -44.133 32.111 9.095 1.00 35.97 80 TYR A C 1
ATOM 686 O O . TYR A 1 80 ? -43.732 31.262 8.294 1.00 35.97 80 TYR A O 1
ATOM 694 N N . PRO A 1 81 ? -43.311 33.045 9.627 1.00 33.25 81 PRO A N 1
ATOM 695 C CA . PRO A 1 81 ? -41.880 33.174 9.327 1.00 33.25 81 PRO A CA 1
ATOM 696 C C . PRO A 1 81 ? -41.069 31.936 9.769 1.00 33.25 81 PRO A C 1
ATOM 698 O O . PRO A 1 81 ? -41.581 31.125 10.538 1.00 33.25 81 PRO A O 1
ATOM 701 N N . PRO A 1 82 ? -39.816 31.763 9.283 1.00 36.09 82 PRO A N 1
ATOM 702 C CA . PRO A 1 82 ? -38.968 30.607 9.587 1.00 36.09 82 PRO A CA 1
ATOM 703 C C . PRO A 1 82 ? -38.773 30.466 11.095 1.00 36.09 82 PRO A C 1
ATOM 705 O O . PRO A 1 82 ? -37.986 31.187 11.702 1.00 36.09 82 PRO A O 1
ATOM 708 N N . PHE A 1 83 ? -39.518 29.546 11.687 1.00 36.91 83 PHE A N 1
ATOM 709 C CA . PHE A 1 83 ? -39.447 29.249 13.103 1.00 36.91 83 PHE A CA 1
ATOM 710 C C . PHE A 1 83 ? -38.121 28.572 13.445 1.00 36.91 83 PHE A C 1
ATOM 712 O O . PHE A 1 83 ? -37.661 27.671 12.734 1.00 36.91 83 PHE A O 1
ATOM 719 N N . GLY A 1 84 ? -37.519 28.993 14.556 1.00 37.78 84 GLY A N 1
ATOM 720 C CA . GLY A 1 84 ? -36.461 28.218 15.180 1.00 37.78 84 GLY A CA 1
ATOM 721 C C . GLY A 1 84 ? -37.031 26.873 15.624 1.00 37.78 84 GLY A C 1
ATOM 722 O O . GLY A 1 84 ? -38.227 26.721 15.864 1.00 37.78 84 GLY A O 1
ATOM 723 N N . TYR A 1 85 ? -36.176 25.865 15.748 1.00 39.69 85 TYR A N 1
ATOM 724 C CA . TYR A 1 85 ? -36.582 24.538 16.217 1.00 39.69 85 TYR A CA 1
ATOM 725 C C . TYR A 1 85 ? -37.281 24.557 17.598 1.00 39.69 85 TYR A C 1
ATOM 727 O O . TYR A 1 85 ? -38.060 23.662 17.919 1.00 39.69 85 TYR A O 1
ATOM 735 N N . GLU A 1 86 ? -37.044 25.610 18.380 1.00 38.81 86 GLU A N 1
ATOM 736 C CA . GLU A 1 86 ? -37.647 25.878 19.690 1.00 38.81 86 GLU A CA 1
ATOM 737 C C . GLU A 1 86 ? -39.134 26.283 19.607 1.00 38.81 86 GLU A C 1
ATOM 739 O O . GLU A 1 86 ? -39.895 26.025 20.536 1.00 38.81 86 GLU A O 1
ATOM 744 N N . ASP A 1 87 ? -39.594 26.806 18.466 1.00 40.09 87 ASP A N 1
ATOM 745 C CA . ASP A 1 87 ? -40.988 27.236 18.276 1.00 40.09 87 ASP A CA 1
ATOM 746 C C . ASP A 1 87 ? -41.887 26.100 17.764 1.00 40.09 87 ASP A C 1
ATOM 748 O O . ASP A 1 87 ? -43.118 26.213 17.728 1.00 40.09 87 ASP A O 1
ATOM 752 N N . PHE A 1 88 ? -41.286 24.956 17.409 1.00 43.34 88 PHE A N 1
ATOM 753 C CA . PHE A 1 88 ? -42.021 23.775 16.965 1.00 43.34 88 PHE A CA 1
ATOM 754 C C . PHE A 1 88 ? -42.965 23.269 18.050 1.00 43.34 88 PHE A C 1
ATOM 756 O O . PHE A 1 88 ? -43.941 22.608 17.724 1.00 43.34 88 PHE A O 1
ATOM 763 N N . GLU A 1 89 ? -42.709 23.603 19.320 1.00 43.75 89 GLU A N 1
ATOM 764 C CA . GLU A 1 89 ? -43.528 23.206 20.457 1.00 43.75 89 GLU A CA 1
ATOM 765 C C . GLU A 1 89 ? -44.888 23.933 20.541 1.00 43.75 89 GLU A C 1
ATOM 767 O O . GLU A 1 89 ? -45.818 23.426 21.178 1.00 43.75 89 GLU A O 1
ATOM 772 N N . GLN A 1 90 ? -45.074 25.035 19.806 1.00 43.16 90 GLN A N 1
ATOM 773 C CA . GLN A 1 90 ? -46.177 25.982 20.032 1.00 43.16 90 GLN A CA 1
ATOM 774 C C . GLN A 1 90 ? -47.273 25.996 18.946 1.00 43.16 90 GLN A C 1
ATOM 776 O O . GLN A 1 90 ? -48.319 26.604 19.147 1.00 43.16 90 GLN A O 1
ATOM 781 N N . VAL A 1 91 ? -47.092 25.295 17.819 1.00 46.25 91 VAL A N 1
ATOM 782 C CA . VAL A 1 91 ? -48.032 25.350 16.675 1.00 46.25 91 VAL A CA 1
ATOM 783 C C . VAL A 1 91 ? -49.001 24.153 16.649 1.00 46.25 91 VAL A C 1
ATOM 785 O O . VAL A 1 91 ? -48.554 23.003 16.711 1.00 46.25 91 VAL A O 1
ATOM 788 N N . GLY A 1 92 ? -50.317 24.395 16.567 1.00 49.31 92 GLY A N 1
ATOM 789 C CA . GLY A 1 92 ? -51.358 23.352 16.554 1.00 49.31 92 GLY A CA 1
ATOM 790 C C . GLY A 1 92 ? -51.645 22.808 15.150 1.00 49.31 92 GLY A C 1
ATOM 791 O O . GLY A 1 92 ? -52.094 23.564 14.294 1.00 49.31 92 GLY A O 1
ATOM 792 N N . TYR A 1 93 ? -51.406 21.510 14.911 1.00 59.19 93 TYR A N 1
ATOM 793 C CA . TYR A 1 93 ? -51.678 20.865 13.616 1.00 59.19 93 TYR A CA 1
ATOM 794 C C . TYR A 1 93 ? -52.209 19.425 13.696 1.00 59.19 93 TYR A C 1
ATOM 796 O O . TYR A 1 93 ? -51.933 18.680 14.635 1.00 59.19 93 TYR A O 1
ATOM 804 N N . ASP A 1 94 ? -52.942 19.078 12.631 1.00 56.97 94 ASP A N 1
ATOM 805 C CA . ASP A 1 94 ? -53.640 17.829 12.303 1.00 56.97 94 ASP A CA 1
ATOM 806 C C . ASP A 1 94 ? -52.752 16.557 12.401 1.00 56.97 94 ASP A C 1
ATOM 808 O O . ASP A 1 94 ? -51.671 16.494 11.802 1.00 56.97 94 ASP A O 1
ATOM 812 N N . PRO A 1 95 ? -53.203 15.489 13.090 1.00 55.38 95 PRO A N 1
ATOM 813 C CA . PRO A 1 95 ? -52.534 14.184 13.139 1.00 55.38 95 PRO A CA 1
ATOM 814 C C . PRO A 1 95 ? -52.180 13.564 11.777 1.00 55.38 95 PRO A C 1
ATOM 816 O O . PRO A 1 95 ? -51.171 12.855 11.669 1.00 55.38 95 PRO A O 1
ATOM 819 N N . ALA A 1 96 ? -52.971 13.812 10.729 1.00 55.00 96 ALA A N 1
ATOM 820 C CA . ALA A 1 96 ? -52.678 13.333 9.379 1.00 55.00 96 ALA A CA 1
ATOM 821 C C . ALA A 1 96 ? -51.401 13.978 8.816 1.00 55.00 96 ALA A C 1
ATOM 823 O O . ALA A 1 96 ? -50.579 13.294 8.195 1.00 55.00 96 ALA A O 1
ATOM 824 N N . PHE A 1 97 ? -51.183 15.262 9.115 1.00 57.69 97 PHE A N 1
ATOM 825 C CA . PHE A 1 97 ? -49.957 15.982 8.780 1.00 57.69 97 PHE A CA 1
ATOM 826 C C . PHE A 1 97 ? -48.755 15.428 9.554 1.00 57.69 97 PHE A C 1
ATOM 828 O O . PHE A 1 97 ? -47.725 15.141 8.947 1.00 57.69 97 PHE A O 1
ATOM 835 N N . ILE A 1 98 ? -48.895 15.169 10.861 1.00 59.81 98 ILE A N 1
ATOM 836 C CA . ILE A 1 98 ? -47.824 14.570 11.686 1.00 59.81 98 ILE A CA 1
ATOM 837 C C . ILE A 1 98 ? -47.404 13.203 11.125 1.00 59.81 98 ILE A C 1
ATOM 839 O O . ILE A 1 98 ? -46.213 12.901 11.016 1.00 59.81 98 ILE A O 1
ATOM 843 N N . LYS A 1 99 ? -48.372 12.381 10.706 1.00 61.38 99 LYS A N 1
ATOM 844 C CA . LYS A 1 99 ? -48.109 11.068 10.103 1.00 61.38 99 LYS A CA 1
ATOM 845 C C . LYS A 1 99 ? -47.400 11.182 8.748 1.00 61.38 99 LYS A C 1
ATOM 847 O O . LYS A 1 99 ? -46.476 10.411 8.476 1.00 61.38 99 LYS A O 1
ATOM 852 N N . ALA A 1 100 ? -47.801 12.136 7.907 1.00 58.22 100 ALA A N 1
ATOM 853 C CA . ALA A 1 100 ? -47.152 12.399 6.623 1.00 58.22 100 ALA A CA 1
ATOM 854 C C . ALA A 1 100 ? -45.720 12.935 6.801 1.00 58.22 100 ALA A C 1
ATOM 856 O O . ALA A 1 100 ? -44.796 12.442 6.148 1.00 58.22 100 ALA A O 1
ATOM 857 N N . ALA A 1 101 ? -45.523 13.872 7.733 1.00 59.09 101 ALA A N 1
ATOM 858 C CA . ALA A 1 101 ? -44.221 14.424 8.088 1.00 59.09 101 ALA A CA 1
ATOM 859 C C . ALA A 1 101 ? -43.284 13.337 8.626 1.00 59.09 101 ALA A C 1
ATOM 861 O O . ALA A 1 101 ? -42.160 13.211 8.149 1.00 59.09 101 ALA A O 1
ATOM 862 N N . SER A 1 102 ? -43.767 12.485 9.535 1.00 62.41 102 SER A N 1
ATOM 863 C CA . SER A 1 102 ? -43.008 11.342 10.052 1.00 62.41 102 SER A CA 1
ATOM 864 C C . SER A 1 102 ? -42.544 10.414 8.925 1.00 62.41 102 SER A C 1
ATOM 866 O O . SER A 1 102 ? -41.354 10.133 8.825 1.00 62.41 102 SER A O 1
ATOM 868 N N . LYS A 1 103 ? -43.440 10.020 8.008 1.00 63.72 103 LYS A N 1
ATOM 869 C CA . LYS A 1 103 ? -43.088 9.154 6.869 1.00 63.72 103 LYS A CA 1
ATOM 870 C C . LYS A 1 103 ? -42.027 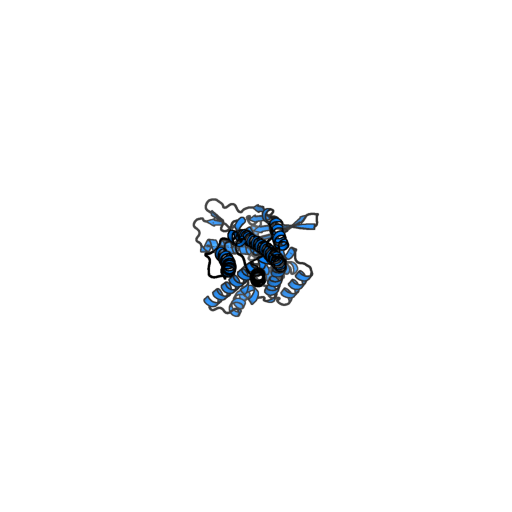9.783 5.957 1.00 63.72 103 LYS A C 1
ATOM 872 O O . LYS A 1 103 ? -41.146 9.082 5.462 1.00 63.72 103 LYS A O 1
ATOM 877 N N . TYR A 1 104 ? -42.113 11.090 5.718 1.00 59.03 104 TYR A N 1
ATOM 878 C CA . TYR A 1 104 ? -41.180 11.806 4.849 1.00 59.03 104 TYR A CA 1
ATOM 879 C C . TYR A 1 104 ? -39.814 12.031 5.511 1.00 59.03 104 TYR A C 1
ATOM 881 O O . TYR A 1 104 ? -38.788 11.819 4.868 1.00 59.03 104 TYR A O 1
ATOM 889 N N . ILE A 1 105 ? -39.796 12.387 6.799 1.00 63.28 105 ILE A N 1
ATOM 890 C CA . ILE A 1 105 ? -38.573 12.501 7.605 1.00 63.28 105 ILE A CA 1
ATOM 891 C C . ILE A 1 105 ? -37.868 11.148 7.653 1.00 63.28 105 ILE A C 1
ATOM 893 O O . ILE A 1 105 ? -36.689 11.078 7.326 1.00 63.28 105 ILE A O 1
ATOM 897 N N . SER A 1 106 ? -38.586 10.063 7.959 1.00 66.75 106 SER A N 1
ATOM 898 C CA . SER A 1 106 ? -38.013 8.713 7.945 1.00 66.75 106 SER A CA 1
ATOM 899 C C . SER A 1 106 ? -37.396 8.367 6.592 1.00 66.75 106 SER A C 1
ATOM 901 O O . SER A 1 106 ? -36.326 7.771 6.558 1.00 66.75 106 SER A O 1
ATOM 903 N N . ARG A 1 107 ? -38.016 8.786 5.481 1.00 70.25 107 ARG A N 1
ATOM 904 C CA . ARG A 1 107 ? -37.451 8.590 4.141 1.00 70.25 107 ARG A CA 1
ATOM 905 C C . ARG A 1 107 ? -36.159 9.381 3.931 1.00 70.25 107 ARG A C 1
ATOM 907 O O . ARG A 1 107 ? -35.192 8.798 3.471 1.00 70.25 107 ARG A O 1
ATOM 914 N N . ILE A 1 108 ? -36.116 10.668 4.293 1.00 61.03 108 ILE A N 1
ATOM 915 C CA . ILE A 1 108 ? -34.887 11.477 4.179 1.00 61.03 108 ILE A CA 1
ATOM 916 C C . ILE A 1 108 ? -33.760 10.869 5.018 1.00 61.03 108 ILE A C 1
ATOM 918 O O . ILE A 1 108 ? -32.638 10.747 4.537 1.00 61.03 108 ILE A O 1
ATOM 922 N N . VAL A 1 109 ? -34.048 10.489 6.264 1.00 64.81 109 VAL A N 1
ATOM 923 C CA . VAL A 1 109 ? -33.055 9.878 7.158 1.00 64.81 109 VAL A CA 1
ATOM 924 C C . VAL A 1 109 ? -32.533 8.571 6.566 1.00 64.81 109 VAL A C 1
ATOM 926 O O . VAL A 1 109 ? -31.328 8.342 6.549 1.00 64.81 109 VAL A O 1
ATOM 929 N N . GLU A 1 110 ? -33.422 7.746 6.022 1.00 66.19 110 GLU A N 1
ATOM 930 C CA . GLU A 1 110 ? -33.060 6.491 5.368 1.00 66.19 110 GLU A CA 1
ATOM 931 C C . GLU A 1 110 ? -32.237 6.706 4.089 1.00 66.19 110 GLU A C 1
ATOM 933 O O . GLU A 1 110 ? -31.268 5.987 3.857 1.00 66.19 110 GLU A O 1
ATOM 938 N N . ASP A 1 111 ? -32.553 7.726 3.288 1.00 62.06 111 ASP A N 1
ATOM 939 C CA . ASP A 1 111 ? -31.771 8.085 2.102 1.00 62.06 111 ASP A CA 1
ATOM 940 C C . ASP A 1 111 ? -30.334 8.483 2.488 1.00 62.06 111 ASP A C 1
ATOM 942 O O . ASP A 1 111 ? -29.376 8.046 1.851 1.00 62.06 111 ASP A O 1
ATOM 946 N N . TYR A 1 112 ? -30.165 9.257 3.566 1.00 57.59 112 TYR A N 1
ATOM 947 C CA . TYR A 1 112 ? -28.841 9.637 4.072 1.00 57.59 112 TYR A CA 1
ATOM 948 C C . TYR A 1 112 ? -28.094 8.465 4.724 1.00 57.59 112 TYR A C 1
ATOM 950 O O . TYR A 1 112 ? -26.873 8.386 4.591 1.00 57.59 112 TYR A O 1
ATOM 958 N N . ARG A 1 113 ? -28.798 7.528 5.371 1.00 61.78 113 ARG A N 1
ATOM 959 C CA . ARG A 1 113 ? -28.206 6.270 5.863 1.00 61.78 113 ARG A CA 1
ATOM 960 C C . ARG A 1 113 ? -27.700 5.399 4.720 1.00 61.78 113 ARG A C 1
ATOM 962 O O . ARG A 1 113 ? -26.568 4.932 4.761 1.00 61.78 113 ARG A O 1
ATOM 969 N N . ARG A 1 114 ? -28.498 5.232 3.662 1.00 57.31 114 ARG A N 1
ATOM 970 C CA . ARG A 1 114 ? -28.113 4.475 2.455 1.00 57.31 114 ARG A CA 1
ATOM 971 C C . ARG A 1 114 ? -26.958 5.117 1.701 1.00 57.31 114 ARG A C 1
ATOM 973 O O . ARG A 1 114 ? -26.140 4.408 1.131 1.00 57.31 114 ARG A O 1
ATOM 980 N N . ALA A 1 115 ? -26.883 6.445 1.720 1.00 51.06 115 ALA A N 1
ATOM 981 C CA . ALA A 1 115 ? -25.755 7.199 1.187 1.00 51.06 115 ALA A CA 1
ATOM 982 C C . ALA A 1 115 ? -24.511 7.168 2.100 1.00 51.06 115 ALA A C 1
ATOM 984 O O . ALA A 1 115 ? -23.527 7.835 1.790 1.00 51.06 115 ALA A O 1
ATOM 985 N N . GLY A 1 116 ? -24.549 6.456 3.235 1.00 49.50 116 GLY A N 1
ATOM 986 C CA . GLY A 1 116 ? -23.431 6.346 4.177 1.00 49.50 116 GLY A CA 1
ATOM 987 C C . GLY A 1 116 ? -23.111 7.639 4.932 1.00 49.50 116 GLY A C 1
ATOM 988 O O . GLY A 1 116 ? -22.036 7.763 5.496 1.00 49.50 116 GLY A O 1
ATOM 989 N N . CYS A 1 117 ? -24.024 8.613 4.933 1.00 52.66 117 CYS A N 1
ATOM 990 C CA . CYS A 1 117 ? -23.832 9.940 5.528 1.00 52.66 117 CYS A CA 1
ATOM 991 C C . CYS A 1 117 ? -24.426 10.064 6.944 1.00 52.66 117 CYS A C 1
ATOM 993 O O . CYS A 1 117 ? -24.324 11.121 7.566 1.00 52.66 117 CYS A O 1
ATOM 995 N N . LEU A 1 118 ? -25.096 9.016 7.426 1.00 54.72 118 LEU A N 1
ATOM 996 C CA . LEU A 1 118 ? -25.693 8.907 8.754 1.00 54.72 118 LEU A CA 1
ATOM 997 C C . LEU A 1 118 ? -25.588 7.447 9.226 1.00 54.72 118 LEU A C 1
ATOM 999 O O . LEU A 1 118 ? -25.861 6.547 8.427 1.00 54.72 118 LEU A O 1
ATOM 1003 N N . PRO A 1 119 ? -25.263 7.182 10.503 1.00 57.88 119 PRO A N 1
ATOM 1004 C CA . PRO A 1 119 ? -25.277 5.828 11.042 1.00 57.88 119 PRO A CA 1
ATOM 1005 C C . PRO A 1 119 ? -26.689 5.227 11.006 1.00 57.88 119 PRO A C 1
ATOM 1007 O O . PRO A 1 119 ? -27.701 5.905 11.222 1.00 57.88 119 PRO A O 1
ATOM 1010 N N . SER A 1 120 ? -26.767 3.922 10.762 1.00 57.78 120 SER A N 1
ATOM 1011 C CA . SER A 1 120 ? -28.027 3.172 10.717 1.00 57.78 120 SER A CA 1
ATOM 1012 C C . SER A 1 120 ? -28.739 3.101 12.072 1.00 57.78 120 SER A C 1
ATOM 1014 O O . SER A 1 120 ? -29.970 3.066 12.108 1.00 57.78 120 SER A O 1
ATOM 1016 N N . ASN A 1 121 ? -27.995 3.119 13.182 1.00 62.38 121 ASN A N 1
ATOM 1017 C CA . ASN A 1 121 ? -28.525 3.185 14.545 1.00 62.38 121 ASN A CA 1
ATOM 1018 C C . ASN A 1 121 ? -27.456 3.691 15.541 1.00 62.38 121 ASN A C 1
ATOM 1020 O O . ASN A 1 121 ? -26.272 3.795 15.210 1.00 62.38 121 ASN A O 1
ATOM 1024 N N . SER A 1 122 ? -27.886 4.001 16.766 1.00 55.78 122 SER A N 1
ATOM 1025 C CA . SER A 1 122 ? -27.048 4.525 17.856 1.00 55.78 122 SER A CA 1
ATOM 1026 C C . SER A 1 122 ? -25.966 3.525 18.294 1.00 55.78 122 SER A C 1
ATOM 1028 O O . SER A 1 122 ? -24.886 3.925 18.714 1.00 55.78 122 SER A O 1
ATOM 1030 N N . GLU A 1 123 ? -26.227 2.227 18.132 1.00 57.22 123 GLU A N 1
ATOM 1031 C CA . GLU A 1 123 ? -25.283 1.132 18.385 1.00 57.22 123 GLU A CA 1
ATOM 1032 C C . GLU A 1 123 ? -24.162 1.110 17.336 1.00 57.22 123 GLU A C 1
ATOM 1034 O O . GLU A 1 123 ? -23.006 0.995 17.699 1.00 57.22 123 GLU A O 1
ATOM 1039 N N . THR A 1 124 ? -24.471 1.379 16.064 1.00 53.97 124 THR A N 1
ATOM 1040 C CA . THR A 1 124 ? -23.508 1.517 14.955 1.00 53.97 124 THR A CA 1
ATOM 1041 C C . THR A 1 124 ? -22.603 2.725 15.180 1.00 53.97 124 THR A C 1
ATOM 1043 O O . THR A 1 124 ? -21.415 2.670 14.896 1.00 53.97 124 THR A O 1
ATOM 1046 N N . LEU A 1 125 ? -23.150 3.821 15.714 1.00 49.50 125 LEU A N 1
ATOM 1047 C CA . LEU A 1 125 ? -22.367 5.004 16.071 1.00 49.50 125 LEU A CA 1
ATOM 1048 C C . LEU A 1 125 ? -21.462 4.738 17.278 1.00 49.50 125 LEU A C 1
ATOM 1050 O O . LEU A 1 125 ? -20.325 5.192 17.297 1.00 49.50 125 LEU A O 1
ATOM 1054 N N . ASN A 1 126 ? -21.946 3.994 18.273 1.00 50.69 126 ASN A N 1
ATOM 1055 C CA . ASN A 1 126 ? -21.146 3.624 19.436 1.00 50.69 126 ASN A CA 1
ATOM 1056 C C . ASN A 1 126 ? -20.099 2.557 19.084 1.00 50.69 126 ASN A C 1
ATOM 1058 O O . ASN A 1 126 ? -18.996 2.604 19.605 1.00 50.69 126 ASN A O 1
ATOM 1062 N N . GLU A 1 127 ? -20.406 1.651 18.157 1.00 50.41 127 GLU A N 1
ATOM 1063 C CA . GLU A 1 127 ? -19.455 0.739 17.532 1.00 50.41 127 GLU A CA 1
ATOM 1064 C C . GLU A 1 127 ? -18.434 1.500 16.700 1.00 50.41 127 GLU A C 1
ATOM 1066 O O . GLU A 1 127 ? -17.270 1.154 16.777 1.00 50.41 127 GLU A O 1
ATOM 1071 N N . GLU A 1 128 ? -18.805 2.536 15.945 1.00 45.72 128 GLU A N 1
ATOM 1072 C CA . GLU A 1 128 ? -17.826 3.369 15.242 1.00 45.72 128 GLU A CA 1
ATOM 1073 C C . GLU A 1 128 ? -16.989 4.199 16.219 1.00 45.72 128 GLU A C 1
ATOM 1075 O O . GLU A 1 128 ? -15.774 4.222 16.092 1.00 45.72 128 GLU A O 1
ATOM 1080 N N . ARG A 1 129 ? -17.567 4.772 17.284 1.00 47.44 129 ARG A N 1
ATOM 1081 C CA . ARG A 1 129 ? -16.794 5.392 18.378 1.00 47.44 129 ARG A CA 1
ATOM 1082 C C . ARG A 1 129 ? -15.832 4.402 19.021 1.00 47.44 129 ARG A C 1
ATOM 1084 O O . ARG A 1 129 ? -14.654 4.704 19.146 1.00 47.44 129 ARG A O 1
ATOM 1091 N N . GLN A 1 130 ? -16.312 3.216 19.385 1.00 44.81 130 GLN A N 1
ATOM 1092 C CA . GLN A 1 130 ? -15.500 2.162 19.980 1.00 44.81 130 GLN A CA 1
ATOM 1093 C C . GLN A 1 130 ? -14.514 1.576 18.978 1.00 44.81 130 GLN A C 1
ATOM 1095 O O . GLN A 1 130 ? -13.450 1.174 19.397 1.00 44.81 130 GLN A O 1
ATOM 1100 N N . ARG A 1 131 ? -14.789 1.548 17.673 1.00 44.91 131 ARG A N 1
ATOM 1101 C CA . ARG A 1 131 ? -13.836 1.153 16.623 1.00 44.91 131 ARG A CA 1
ATOM 1102 C C . ARG A 1 131 ? -12.818 2.247 16.363 1.00 44.91 131 ARG A C 1
ATOM 1104 O O . ARG A 1 131 ? -11.705 1.909 15.992 1.00 4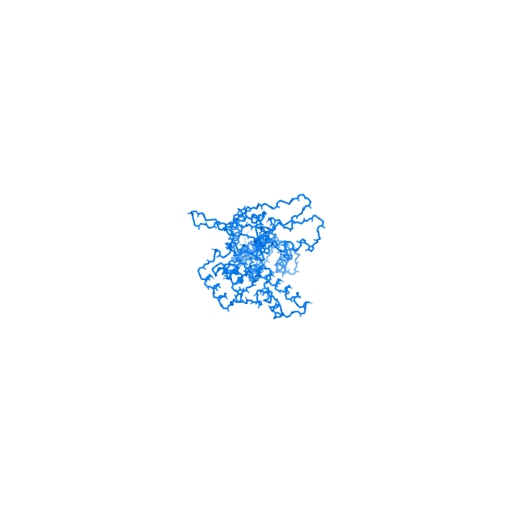4.91 131 ARG A O 1
ATOM 1111 N N . ILE A 1 132 ? -13.164 3.516 16.552 1.00 42.91 132 ILE A N 1
ATOM 1112 C CA . ILE A 1 132 ? -12.262 4.667 16.468 1.00 42.91 132 ILE A CA 1
ATOM 1113 C C . ILE A 1 132 ? -11.362 4.727 17.709 1.00 42.91 132 ILE A C 1
ATOM 1115 O O . ILE A 1 132 ? -10.169 4.978 17.572 1.00 42.91 132 ILE A O 1
ATOM 1119 N N . GLU A 1 133 ? -11.893 4.411 18.890 1.00 39.97 133 GLU A N 1
ATOM 1120 C CA . GLU A 1 133 ? -11.145 4.278 20.148 1.00 39.97 133 GLU A CA 1
ATOM 1121 C C . GLU A 1 133 ? -10.372 2.942 20.243 1.00 39.97 133 GLU A C 1
ATOM 1123 O O . GLU A 1 133 ? -9.288 2.903 20.818 1.00 39.97 133 GLU A O 1
ATOM 1128 N N . ALA A 1 134 ? -10.876 1.857 19.637 1.00 41.31 134 ALA A N 1
ATOM 1129 C CA . ALA A 1 134 ? -10.229 0.539 19.530 1.00 41.31 134 ALA A CA 1
ATOM 1130 C C . ALA A 1 134 ? -9.387 0.372 18.258 1.00 41.31 134 ALA A C 1
ATOM 1132 O O . ALA A 1 134 ? -8.682 -0.630 18.116 1.00 41.31 134 ALA A O 1
ATOM 1133 N N . ILE A 1 135 ? -9.332 1.386 17.383 1.00 47.66 135 ILE A N 1
ATOM 1134 C CA . ILE A 1 135 ? -8.066 1.739 16.736 1.00 47.66 135 ILE A CA 1
ATOM 1135 C C . ILE A 1 135 ? -7.184 2.245 17.881 1.00 47.66 135 ILE A C 1
ATOM 1137 O O . ILE A 1 135 ? -6.920 3.433 18.028 1.00 47.66 135 ILE A O 1
ATOM 1141 N N . GLY A 1 136 ? -6.719 1.313 18.717 1.00 47.91 136 GLY A N 1
ATOM 1142 C CA . GLY A 1 136 ? -5.491 1.533 19.444 1.00 47.91 136 GLY A CA 1
ATOM 1143 C C . GLY A 1 136 ? -4.476 1.993 18.411 1.00 47.91 136 GLY A C 1
ATOM 1144 O O . GLY A 1 136 ? -4.457 1.499 17.280 1.00 47.91 136 GLY A O 1
ATOM 1145 N N . ASP A 1 137 ? -3.680 2.990 18.751 1.00 57.84 137 ASP A N 1
ATOM 1146 C CA . ASP A 1 137 ? -2.597 3.432 17.897 1.00 57.84 137 ASP A CA 1
ATOM 1147 C C . ASP A 1 137 ? -1.498 2.356 17.837 1.00 57.84 137 ASP A C 1
ATOM 1149 O O . ASP A 1 137 ? -0.380 2.554 18.295 1.00 57.84 137 ASP A O 1
ATOM 1153 N N . TRP A 1 138 ? -1.779 1.194 17.260 1.00 55.53 138 TRP A N 1
ATOM 1154 C CA . TRP A 1 138 ? -0.773 0.169 17.003 1.00 55.53 138 TRP A CA 1
ATOM 1155 C C . TRP A 1 138 ? 0.321 0.723 16.068 1.00 55.53 138 TRP A C 1
ATOM 1157 O O . TRP A 1 138 ? 1.481 0.347 16.182 1.00 55.53 138 TRP A O 1
ATOM 1167 N N . LEU A 1 139 ? 0.001 1.732 15.239 1.00 62.56 139 LEU A N 1
ATOM 1168 C CA . LEU A 1 139 ? 0.991 2.535 14.511 1.00 62.56 139 LEU A CA 1
ATOM 1169 C C . LEU A 1 139 ? 1.911 3.369 15.431 1.00 62.56 139 LEU A C 1
ATOM 1171 O O . LEU A 1 139 ? 3.045 3.625 15.040 1.00 62.56 139 LEU A O 1
ATOM 1175 N N . LYS A 1 140 ? 1.479 3.783 16.638 1.00 63.88 140 LYS A N 1
ATOM 1176 C CA . LYS A 1 140 ? 2.357 4.451 17.630 1.00 63.88 140 LYS A CA 1
ATOM 1177 C C . LYS A 1 140 ? 3.374 3.490 18.243 1.00 63.88 140 LYS A C 1
ATOM 1179 O O . LYS A 1 140 ? 4.378 3.950 18.777 1.00 63.88 140 LYS A O 1
ATOM 1184 N N . GLU A 1 141 ? 3.136 2.181 18.174 1.00 73.12 141 GLU A N 1
ATOM 1185 C CA . GLU A 1 141 ? 4.125 1.185 18.596 1.00 73.12 141 GLU A CA 1
ATOM 1186 C C . GLU A 1 141 ? 5.249 1.009 17.567 1.00 73.12 141 GLU A C 1
ATOM 1188 O O . GLU A 1 141 ? 6.307 0.470 17.899 1.00 73.12 141 GLU A O 1
ATOM 1193 N N . IL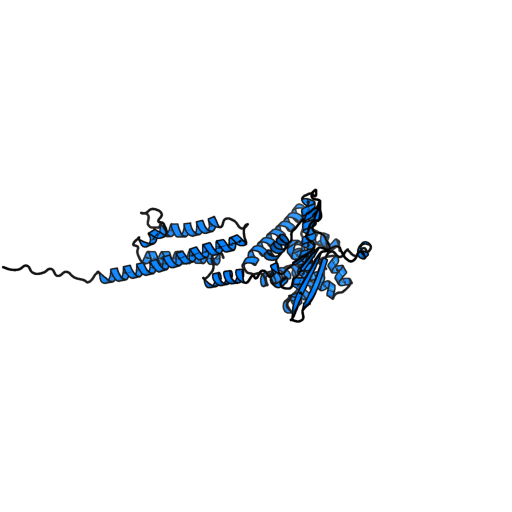E A 1 142 ? 5.049 1.478 16.328 1.00 85.00 142 ILE A N 1
ATOM 1194 C CA . ILE A 1 142 ? 6.073 1.432 15.288 1.00 85.00 142 ILE A CA 1
ATOM 1195 C C . ILE A 1 142 ? 7.104 2.521 15.562 1.00 85.00 142 ILE A C 1
ATOM 1197 O O . ILE A 1 142 ? 6.831 3.718 15.463 1.00 85.00 142 ILE A O 1
ATOM 1201 N N . ARG A 1 143 ? 8.325 2.094 15.872 1.00 90.00 143 ARG A N 1
ATOM 1202 C CA . ARG A 1 143 ? 9.466 2.996 16.035 1.00 90.00 143 ARG A CA 1
ATOM 1203 C C . ARG A 1 143 ? 10.068 3.346 14.679 1.00 90.00 143 ARG A C 1
ATOM 1205 O O . ARG A 1 143 ? 10.041 2.536 13.754 1.00 90.00 143 ARG A O 1
ATOM 1212 N N . PHE A 1 144 ? 10.637 4.543 14.585 1.00 91.56 144 PHE A N 1
ATOM 1213 C CA . PHE A 1 144 ? 11.371 5.011 13.413 1.00 91.56 144 PHE A CA 1
ATOM 1214 C C . PHE A 1 144 ? 12.792 5.386 13.823 1.00 91.56 144 PHE A C 1
ATOM 1216 O O . PHE A 1 144 ? 12.981 6.133 14.779 1.00 91.56 144 PHE A O 1
ATOM 1223 N N . GLU A 1 145 ? 13.779 4.875 13.094 1.00 92.56 145 GLU A N 1
ATOM 1224 C CA . GLU A 1 145 ? 15.202 5.128 13.338 1.00 92.56 145 GLU A CA 1
ATOM 1225 C C . GLU A 1 145 ? 15.882 5.622 12.054 1.00 92.56 145 GLU A C 1
ATOM 1227 O O . GLU A 1 145 ? 15.591 5.127 10.966 1.00 92.56 145 GLU A O 1
ATOM 1232 N N . GLY A 1 146 ? 16.795 6.594 12.167 1.00 88.44 146 GLY A N 1
ATOM 1233 C CA . GLY A 1 146 ? 17.598 7.081 11.034 1.00 88.44 146 GLY A CA 1
ATOM 1234 C C . GLY A 1 146 ? 16.881 8.029 10.064 1.00 88.44 146 GLY A C 1
ATOM 1235 O O . GLY A 1 146 ? 17.297 8.155 8.914 1.00 88.44 146 GLY A O 1
ATOM 1236 N N . PHE A 1 147 ? 15.813 8.693 10.517 1.00 90.06 147 PHE A N 1
ATOM 1237 C CA . PHE A 1 147 ? 15.062 9.700 9.748 1.00 90.06 147 PHE A CA 1
ATOM 1238 C C . PHE A 1 147 ? 15.491 11.147 10.043 1.00 90.06 147 PHE A C 1
ATOM 1240 O O . PHE A 1 147 ? 14.927 12.081 9.472 1.00 90.06 147 PHE A O 1
ATOM 1247 N N . ASP A 1 148 ? 16.498 11.342 10.895 1.00 89.31 148 ASP A N 1
ATOM 1248 C CA . ASP A 1 148 ? 17.053 12.660 11.194 1.00 89.31 148 ASP A CA 1
ATOM 1249 C C . ASP A 1 148 ? 17.927 13.140 10.029 1.00 89.31 148 ASP A C 1
ATOM 1251 O O . ASP A 1 148 ? 18.942 12.521 9.698 1.00 89.31 148 ASP A O 1
ATOM 1255 N N . ALA A 1 149 ? 17.515 14.236 9.388 1.00 86.94 149 ALA A N 1
ATOM 1256 C CA . ALA A 1 149 ? 18.214 14.790 8.234 1.00 86.94 149 ALA A CA 1
ATOM 1257 C C . ALA A 1 149 ? 19.584 15.373 8.644 1.00 86.94 149 ALA A C 1
ATOM 1259 O O . ALA A 1 149 ? 19.640 16.217 9.545 1.00 86.94 149 ALA A O 1
ATOM 1260 N N . PRO A 1 150 ? 20.687 14.976 7.981 1.00 89.19 150 PRO A N 1
ATOM 1261 C CA . PRO A 1 150 ? 21.986 15.617 8.160 1.00 89.19 150 PRO A CA 1
ATOM 1262 C C . PRO A 1 150 ? 21.964 17.115 7.823 1.00 89.19 150 PRO A C 1
ATOM 1264 O O . PRO A 1 150 ? 21.145 17.581 7.024 1.00 89.19 150 PRO A O 1
ATOM 1267 N N . GLU A 1 151 ? 22.920 17.863 8.375 1.00 92.12 151 GLU A N 1
ATOM 1268 C CA . GLU A 1 151 ? 23.090 19.288 8.082 1.00 92.12 151 GLU A CA 1
ATOM 1269 C C . GLU A 1 151 ? 23.213 19.546 6.566 1.00 92.12 151 GLU A C 1
ATOM 1271 O O . GLU A 1 151 ? 23.900 18.821 5.847 1.00 92.12 151 GLU A O 1
ATOM 1276 N N . GLY A 1 152 ? 22.506 20.567 6.068 1.00 90.62 152 GLY A N 1
ATOM 1277 C CA . GLY A 1 152 ? 22.463 20.916 4.640 1.00 90.62 152 GLY A CA 1
ATOM 1278 C C . GLY A 1 152 ? 21.512 20.068 3.782 1.00 90.62 152 GLY A C 1
ATOM 1279 O O . GLY A 1 152 ? 21.388 20.320 2.580 1.00 90.62 152 GLY A O 1
ATOM 1280 N N . THR A 1 153 ? 20.802 19.104 4.377 1.00 93.25 153 THR A N 1
ATOM 1281 C CA . THR A 1 153 ? 19.808 18.264 3.689 1.00 93.25 153 THR A CA 1
ATOM 1282 C C . THR A 1 153 ? 18.401 18.442 4.260 1.00 93.25 153 THR A C 1
ATOM 1284 O O . THR A 1 153 ? 18.212 19.053 5.314 1.00 93.25 153 THR A O 1
ATOM 1287 N N . VAL A 1 154 ? 17.401 17.934 3.542 1.00 91.38 154 VAL A N 1
ATOM 1288 C CA . VAL A 1 154 ? 16.005 17.835 3.987 1.00 91.38 154 VAL A CA 1
ATOM 1289 C C . VAL A 1 154 ? 15.462 16.443 3.705 1.00 91.38 154 VAL A C 1
ATOM 1291 O O . VAL A 1 154 ? 15.840 15.811 2.718 1.00 91.38 154 VAL A O 1
ATOM 1294 N N . ALA A 1 155 ? 14.567 15.971 4.574 1.00 91.44 155 ALA A N 1
ATOM 1295 C CA . ALA A 1 155 ? 13.831 14.737 4.345 1.00 91.44 155 ALA A CA 1
ATOM 1296 C C . ALA A 1 155 ? 12.728 14.959 3.303 1.00 91.44 155 ALA A C 1
ATOM 1298 O O . ALA A 1 155 ? 11.906 15.858 3.462 1.00 91.44 155 ALA A O 1
ATOM 1299 N N . VAL A 1 156 ? 12.695 14.125 2.260 1.00 90.69 156 VAL A N 1
ATOM 1300 C CA . VAL A 1 156 ? 11.638 14.153 1.229 1.00 90.69 156 VAL A CA 1
ATOM 1301 C C . VAL A 1 156 ? 10.319 13.572 1.729 1.00 90.69 156 VAL A C 1
ATOM 1303 O O . VAL A 1 156 ? 9.273 13.802 1.134 1.00 90.69 156 VAL A O 1
ATOM 1306 N N . ILE A 1 157 ? 10.379 12.778 2.799 1.00 91.25 157 ILE A N 1
ATOM 1307 C CA . ILE A 1 157 ? 9.218 12.228 3.483 1.00 91.25 157 ILE A CA 1
ATOM 1308 C C . ILE A 1 157 ? 9.563 11.942 4.944 1.00 91.25 157 ILE A C 1
ATOM 1310 O O . ILE A 1 157 ? 10.650 11.457 5.268 1.00 91.25 157 ILE A O 1
ATOM 1314 N N . THR A 1 158 ? 8.626 12.245 5.830 1.00 90.25 158 THR A N 1
ATOM 1315 C CA . THR A 1 158 ? 8.765 12.096 7.279 1.00 90.25 158 THR A CA 1
ATOM 1316 C C . THR A 1 158 ? 8.039 10.847 7.799 1.00 90.25 158 THR A C 1
ATOM 1318 O O . THR A 1 158 ? 7.079 10.378 7.179 1.00 90.25 158 THR A O 1
ATOM 1321 N N . PRO A 1 159 ? 8.420 10.308 8.975 1.00 91.00 159 PRO A N 1
ATOM 1322 C CA . PRO A 1 159 ? 7.697 9.202 9.605 1.00 91.00 159 PRO A CA 1
ATOM 1323 C C . PRO A 1 159 ? 6.177 9.409 9.743 1.00 91.00 159 PRO A C 1
ATOM 1325 O O . PRO A 1 159 ? 5.428 8.496 9.387 1.00 91.00 159 PRO A O 1
ATOM 1328 N N . PRO A 1 160 ? 5.668 10.587 10.171 1.00 88.31 160 PRO A N 1
ATOM 1329 C CA . PRO A 1 160 ? 4.225 10.825 10.219 1.00 88.31 160 PRO A CA 1
ATOM 1330 C C . PRO A 1 160 ? 3.542 10.735 8.847 1.00 88.31 160 PRO A C 1
ATOM 1332 O O . PRO A 1 160 ? 2.417 10.246 8.756 1.00 88.31 160 PRO A O 1
ATOM 1335 N N . GLU A 1 161 ? 4.205 11.171 7.773 1.00 89.31 161 GLU A N 1
ATOM 1336 C CA . GLU A 1 161 ? 3.672 11.085 6.407 1.00 89.31 161 GLU A CA 1
ATOM 1337 C C . GLU A 1 161 ? 3.627 9.641 5.900 1.00 89.31 161 GLU A C 1
ATOM 1339 O O . GLU A 1 161 ? 2.630 9.239 5.289 1.00 89.31 161 GLU A O 1
ATOM 1344 N N . ILE A 1 162 ? 4.648 8.837 6.218 1.00 90.19 162 ILE A N 1
ATOM 1345 C CA . ILE A 1 162 ? 4.668 7.392 5.940 1.00 90.19 162 ILE A CA 1
ATOM 1346 C C . ILE A 1 162 ? 3.491 6.715 6.651 1.00 90.19 162 ILE A C 1
ATOM 1348 O O . ILE A 1 162 ? 2.670 6.065 6.001 1.00 90.19 162 ILE A O 1
ATOM 1352 N N . LEU A 1 163 ? 3.352 6.923 7.966 1.00 88.19 163 LEU A N 1
ATOM 1353 C CA . LEU A 1 163 ? 2.270 6.339 8.767 1.00 88.19 163 LEU A CA 1
ATOM 1354 C C . LEU A 1 163 ? 0.883 6.759 8.269 1.00 88.19 163 LEU A C 1
ATOM 1356 O O . LEU A 1 163 ? -0.023 5.931 8.187 1.00 88.19 163 LEU A O 1
ATOM 1360 N N . ASN A 1 164 ? 0.710 8.029 7.901 1.00 85.06 164 ASN A N 1
ATOM 1361 C CA . ASN A 1 164 ? -0.551 8.532 7.358 1.00 85.06 164 ASN A CA 1
ATOM 1362 C C . ASN A 1 164 ? -0.894 7.885 6.009 1.00 85.06 164 ASN A C 1
ATOM 1364 O O . ASN A 1 164 ? -2.055 7.570 5.753 1.00 85.06 164 ASN A O 1
ATOM 1368 N N . THR A 1 165 ? 0.107 7.671 5.154 1.00 86.19 165 THR A N 1
ATOM 1369 C CA . THR A 1 165 ? -0.079 7.014 3.854 1.00 86.19 165 THR A CA 1
ATOM 1370 C C . THR A 1 165 ? -0.468 5.549 4.039 1.00 86.19 165 THR A C 1
ATOM 1372 O O . THR A 1 165 ? -1.459 5.091 3.473 1.00 86.19 165 THR A O 1
ATOM 1375 N N . ILE A 1 166 ? 0.258 4.840 4.902 1.00 88.25 166 ILE A N 1
ATOM 1376 C CA . ILE A 1 166 ? -0.014 3.452 5.277 1.00 88.25 166 ILE A CA 1
ATOM 1377 C C . ILE A 1 166 ? -1.430 3.301 5.846 1.00 88.25 166 ILE A C 1
ATOM 1379 O O . ILE A 1 166 ? -2.191 2.465 5.373 1.00 88.25 166 ILE A O 1
ATOM 1383 N N . ARG A 1 167 ? -1.819 4.149 6.807 1.00 84.19 167 ARG A N 1
ATOM 1384 C CA . ARG A 1 167 ? -3.141 4.112 7.459 1.00 84.19 167 ARG A CA 1
ATOM 1385 C C . ARG A 1 167 ? -4.301 4.188 6.464 1.00 84.19 167 ARG A C 1
ATOM 1387 O O . ARG A 1 167 ? -5.360 3.605 6.692 1.00 84.19 167 ARG A O 1
ATOM 1394 N N . LYS A 1 168 ? -4.125 4.967 5.399 1.00 81.88 168 LYS A N 1
ATOM 1395 C CA . LYS A 1 168 ? -5.164 5.212 4.397 1.00 81.88 168 LYS A CA 1
ATOM 1396 C C . LYS A 1 168 ? -5.277 4.091 3.370 1.00 81.88 168 LYS A C 1
ATOM 1398 O O . LYS A 1 168 ? -6.371 3.864 2.866 1.00 81.88 168 LYS A O 1
ATOM 1403 N N . LEU A 1 169 ? -4.166 3.429 3.046 1.00 86.50 169 LEU A N 1
ATOM 1404 C CA . LEU A 1 169 ? -4.095 2.483 1.931 1.00 86.50 169 LEU A CA 1
ATOM 1405 C C . LEU A 1 169 ? -4.028 1.018 2.358 1.00 86.50 169 LEU A C 1
ATOM 1407 O O . LEU A 1 169 ? -4.447 0.162 1.585 1.00 86.50 169 LEU A O 1
ATOM 1411 N N . LEU A 1 170 ? -3.510 0.714 3.550 1.00 88.62 170 LEU A N 1
ATOM 1412 C CA . LEU A 1 170 ? -3.314 -0.663 3.990 1.00 88.62 170 LEU A CA 1
ATOM 1413 C C . LEU A 1 170 ? -4.381 -1.125 4.992 1.00 88.62 170 LEU A C 1
ATOM 1415 O O . LEU A 1 170 ? -4.713 -0.395 5.935 1.00 88.62 170 LEU A O 1
ATOM 1419 N N . PRO A 1 171 ? -4.860 -2.373 4.846 1.00 86.38 171 PRO A N 1
ATOM 1420 C CA . PRO A 1 171 ? -5.497 -3.106 5.927 1.00 86.38 171 PRO A CA 1
ATOM 1421 C C . PRO A 1 171 ? -4.627 -3.120 7.199 1.00 86.38 171 PRO A C 1
ATOM 1423 O O . PRO A 1 171 ? -3.421 -3.372 7.110 1.00 86.38 171 PRO A O 1
ATOM 1426 N N . PRO A 1 172 ? -5.198 -2.852 8.391 1.00 80.69 172 PRO A N 1
ATOM 1427 C CA . PRO A 1 172 ? -4.437 -2.799 9.644 1.00 80.69 172 PRO A CA 1
ATOM 1428 C C . PRO A 1 172 ? -3.670 -4.084 9.981 1.00 80.69 172 PRO A C 1
ATOM 1430 O O . PRO A 1 172 ? -2.561 -4.045 10.507 1.00 80.69 172 PRO A O 1
ATOM 1433 N N . ASP A 1 173 ? -4.258 -5.231 9.662 1.00 76.75 173 ASP A N 1
ATOM 1434 C CA . ASP A 1 173 ? -3.709 -6.554 9.936 1.00 76.75 173 ASP A CA 1
ATOM 1435 C C . ASP A 1 173 ? -2.453 -6.869 9.111 1.00 76.75 173 ASP A C 1
ATOM 1437 O O . ASP A 1 173 ? -1.622 -7.650 9.566 1.00 76.75 173 ASP A O 1
ATOM 1441 N N . PHE A 1 174 ? -2.245 -6.222 7.958 1.00 85.38 174 PHE A N 1
ATOM 1442 C CA . PHE A 1 174 ? -1.034 -6.414 7.143 1.00 85.38 174 PHE A CA 1
ATOM 1443 C C . PHE A 1 174 ? 0.243 -6.023 7.869 1.00 85.38 174 PHE A C 1
ATOM 1445 O O . PHE A 1 174 ? 1.310 -6.534 7.549 1.00 85.38 174 PHE A O 1
ATOM 1452 N N . ILE A 1 175 ? 0.144 -5.100 8.820 1.00 82.62 175 ILE A N 1
ATOM 1453 C CA . ILE A 1 175 ? 1.302 -4.493 9.474 1.00 82.62 175 ILE A CA 1
ATOM 1454 C C . ILE A 1 175 ? 1.165 -4.473 10.996 1.00 82.62 175 ILE A C 1
ATOM 1456 O O . ILE A 1 175 ? 1.941 -3.816 11.681 1.00 82.62 175 ILE A O 1
ATOM 1460 N N . GLN A 1 176 ? 0.226 -5.250 11.539 1.00 75.19 176 GLN A N 1
ATOM 1461 C CA . GLN A 1 176 ? 0.013 -5.398 12.979 1.00 75.19 176 GLN A CA 1
ATOM 1462 C C . GLN A 1 176 ? 1.266 -5.914 13.711 1.00 75.19 176 GLN A C 1
ATOM 1464 O O . GLN A 1 176 ? 1.518 -5.539 14.855 1.00 75.19 176 GLN A O 1
ATOM 1469 N N . GLY A 1 177 ? 2.060 -6.757 13.047 1.00 71.69 177 GLY A N 1
ATOM 1470 C CA . GLY A 1 177 ? 3.332 -7.264 13.566 1.00 71.69 177 GLY A CA 1
ATOM 1471 C C . GLY A 1 177 ? 4.522 -6.332 13.331 1.00 71.69 177 GLY A C 1
ATOM 1472 O O . GLY A 1 177 ? 5.637 -6.664 13.711 1.00 71.69 177 GLY A O 1
ATOM 1473 N N . LEU A 1 178 ? 4.366 -5.187 12.668 1.00 84.31 178 LEU A N 1
ATOM 1474 C CA . LEU A 1 178 ? 5.495 -4.298 12.396 1.00 84.31 178 LEU A CA 1
ATOM 1475 C C . LEU A 1 178 ? 5.836 -3.474 13.641 1.00 84.31 178 LEU A C 1
ATOM 1477 O O . LEU A 1 178 ? 4.963 -2.837 14.217 1.00 84.31 178 LEU A O 1
ATOM 1481 N N . LYS A 1 179 ? 7.109 -3.474 14.056 1.00 86.06 179 LYS A N 1
ATOM 1482 C CA . LYS A 1 179 ? 7.582 -2.747 15.253 1.00 86.06 179 LYS A CA 1
ATOM 1483 C C . LYS A 1 179 ? 8.626 -1.674 14.965 1.00 86.06 179 LYS A C 1
ATOM 1485 O O . LYS A 1 179 ? 8.860 -0.807 15.808 1.00 86.06 179 LYS A O 1
ATOM 1490 N N . LEU A 1 180 ? 9.290 -1.735 13.813 1.00 89.00 180 LEU A N 1
ATOM 1491 C CA . LEU A 1 180 ? 10.394 -0.835 13.493 1.00 89.00 180 LEU A CA 1
ATOM 1492 C C . LEU A 1 180 ? 10.505 -0.585 11.988 1.00 89.00 180 LEU A C 1
ATOM 1494 O O . LEU A 1 180 ? 10.614 -1.533 11.212 1.00 89.00 180 LEU A O 1
ATOM 1498 N N . PHE A 1 181 ? 10.581 0.691 11.617 1.00 90.56 181 PHE A N 1
ATOM 1499 C CA . PHE A 1 181 ? 11.179 1.158 10.371 1.00 90.56 181 PHE A CA 1
ATOM 1500 C C . PHE A 1 181 ? 12.550 1.765 10.670 1.00 90.56 181 PHE A C 1
ATOM 1502 O O . PHE A 1 181 ? 12.665 2.674 11.489 1.00 90.56 181 PHE A O 1
ATOM 1509 N N . SER A 1 182 ? 13.593 1.302 9.990 1.00 92.25 182 SER A N 1
ATOM 1510 C CA . SER A 1 182 ? 14.939 1.863 10.137 1.00 92.25 182 SER A CA 1
ATOM 1511 C C . SER A 1 182 ? 15.526 2.268 8.790 1.00 92.25 182 SER A C 1
ATOM 1513 O O . SER A 1 182 ? 15.498 1.491 7.841 1.00 92.25 182 SER A O 1
ATOM 1515 N N . CYS A 1 183 ? 16.083 3.472 8.723 1.00 89.31 183 CYS A N 1
ATOM 1516 C CA . CYS A 1 183 ? 16.885 3.962 7.610 1.00 89.31 183 CYS A CA 1
ATOM 1517 C C . CYS A 1 183 ? 18.355 3.924 8.013 1.00 89.31 183 CYS A C 1
ATOM 1519 O O . CYS A 1 183 ? 18.756 4.558 8.988 1.00 89.31 183 CYS A O 1
ATOM 1521 N N . LYS A 1 184 ? 19.180 3.177 7.284 1.00 86.44 184 LYS A N 1
ATOM 1522 C CA . LYS A 1 184 ? 20.605 3.042 7.615 1.00 86.44 184 LYS A CA 1
ATOM 1523 C C . LYS A 1 184 ? 21.449 2.792 6.383 1.00 86.44 184 LYS A C 1
ATOM 1525 O O . LYS A 1 184 ? 20.938 2.447 5.326 1.00 86.44 184 LYS A O 1
ATOM 1530 N N . ASP A 1 185 ? 22.754 2.973 6.526 1.00 80.25 185 ASP A N 1
ATOM 1531 C CA . ASP A 1 185 ? 23.688 2.628 5.461 1.00 80.25 185 ASP A CA 1
ATOM 1532 C C . ASP A 1 185 ? 23.675 1.113 5.218 1.00 80.25 185 ASP A C 1
ATOM 1534 O O . ASP A 1 185 ? 23.505 0.322 6.152 1.00 80.25 185 ASP A O 1
ATOM 1538 N N . ASN A 1 186 ? 23.826 0.707 3.954 1.00 72.50 186 ASN A N 1
ATOM 1539 C CA . ASN A 1 186 ? 23.864 -0.708 3.600 1.00 72.50 186 ASN A CA 1
ATOM 1540 C C . ASN A 1 186 ? 25.069 -1.375 4.305 1.00 72.50 186 ASN A C 1
ATOM 1542 O O . ASN A 1 186 ? 26.202 -0.925 4.100 1.00 72.50 186 ASN A O 1
ATOM 1546 N N . PRO A 1 187 ? 24.855 -2.412 5.141 1.00 64.94 187 PRO A N 1
ATOM 1547 C CA . PRO A 1 187 ? 25.940 -3.082 5.857 1.00 64.94 187 PRO A CA 1
ATOM 1548 C C . PRO A 1 187 ? 26.890 -3.839 4.917 1.00 64.94 187 PRO A C 1
ATOM 1550 O O . PRO A 1 187 ? 28.071 -3.984 5.233 1.00 64.94 187 PRO A O 1
ATOM 1553 N N . ASP A 1 188 ? 26.404 -4.272 3.754 1.00 61.81 188 ASP A N 1
ATOM 1554 C CA . ASP A 1 188 ? 27.204 -4.946 2.741 1.00 61.81 188 ASP A CA 1
ATOM 1555 C C . ASP A 1 188 ? 27.808 -3.929 1.764 1.00 61.81 188 ASP A C 1
ATOM 1557 O O . ASP A 1 188 ? 27.217 -3.548 0.753 1.00 61.81 188 ASP A O 1
ATOM 1561 N N . LYS A 1 189 ? 29.048 -3.517 2.047 1.00 52.31 189 LYS A N 1
ATOM 1562 C CA . LYS A 1 189 ? 29.875 -2.732 1.110 1.00 52.31 189 LYS A CA 1
ATOM 1563 C C . LYS A 1 189 ? 30.402 -3.562 -0.073 1.00 52.31 189 LYS A C 1
ATOM 1565 O O . LYS A 1 189 ? 30.986 -3.007 -0.995 1.00 52.31 189 LYS A O 1
ATOM 1570 N N . SER A 1 190 ? 30.230 -4.885 -0.041 1.00 43.28 190 SER A N 1
ATOM 1571 C CA . SER A 1 190 ? 30.734 -5.846 -1.036 1.00 43.28 190 SER A CA 1
ATOM 1572 C C . SER A 1 190 ? 29.860 -5.966 -2.289 1.00 43.28 190 SER A C 1
ATOM 1574 O O . SER A 1 190 ? 30.347 -6.410 -3.321 1.00 43.28 190 SER A O 1
ATOM 1576 N N . PHE A 1 191 ? 28.596 -5.535 -2.238 1.00 40.69 191 PHE A N 1
ATOM 1577 C CA . PHE A 1 191 ? 27.676 -5.575 -3.384 1.00 40.69 191 PHE A CA 1
ATOM 1578 C C . PHE A 1 191 ? 27.815 -4.374 -4.335 1.00 40.69 191 PHE A C 1
ATOM 1580 O O . PHE A 1 191 ? 27.005 -4.206 -5.241 1.00 40.69 191 PHE A O 1
ATOM 1587 N N . GLU A 1 192 ? 28.834 -3.529 -4.156 1.00 40.53 192 GLU A N 1
ATOM 1588 C CA . GLU A 1 192 ? 29.104 -2.414 -5.075 1.00 40.5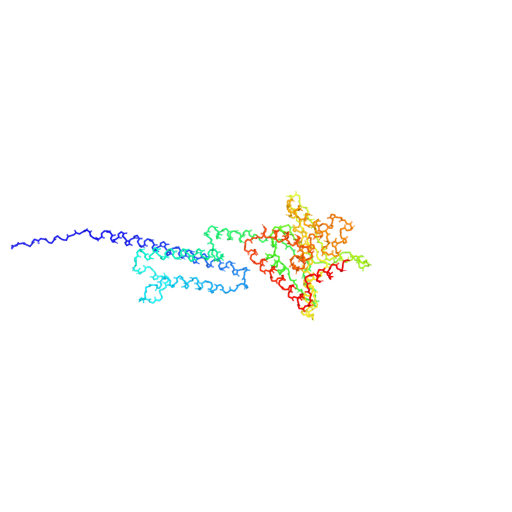3 192 GLU A CA 1
ATOM 1589 C C . GLU A 1 192 ? 29.819 -2.854 -6.365 1.00 40.53 192 GLU A C 1
ATOM 1591 O O . GLU A 1 192 ? 29.892 -2.066 -7.305 1.00 40.53 192 GLU A O 1
ATOM 1596 N N . SER A 1 193 ? 30.309 -4.101 -6.445 1.00 36.56 193 SER A N 1
ATOM 1597 C CA . SER A 1 193 ? 31.094 -4.597 -7.587 1.00 36.56 193 SER A CA 1
ATOM 1598 C C . SER A 1 193 ? 30.430 -5.679 -8.441 1.00 36.56 193 SER A C 1
ATOM 1600 O O . SER A 1 193 ? 30.933 -5.956 -9.528 1.00 36.56 193 SER A O 1
ATOM 1602 N N . ASP A 1 194 ? 29.326 -6.283 -7.997 1.00 38.59 194 ASP A N 1
ATOM 1603 C CA . ASP A 1 194 ? 28.625 -7.296 -8.788 1.00 38.59 194 ASP A CA 1
ATOM 1604 C C . ASP A 1 194 ? 27.445 -6.661 -9.523 1.00 38.59 194 ASP A C 1
ATOM 1606 O O . ASP A 1 194 ? 26.623 -5.954 -8.943 1.00 38.59 194 ASP A O 1
ATOM 1610 N N . SER A 1 195 ? 27.307 -6.983 -10.806 1.00 41.09 195 SER A N 1
ATOM 1611 C CA . SER A 1 195 ? 26.196 -6.619 -11.697 1.00 41.09 195 SER A CA 1
ATOM 1612 C C . SER A 1 195 ? 24.810 -7.132 -11.247 1.00 41.09 195 SER A C 1
ATOM 1614 O O . SER A 1 195 ? 23.868 -7.140 -12.032 1.00 41.09 195 SER A O 1
ATOM 1616 N N . LYS A 1 196 ? 24.678 -7.573 -9.989 1.00 49.88 196 LYS A N 1
ATOM 1617 C CA . LYS A 1 196 ? 23.555 -8.318 -9.399 1.00 49.88 196 LYS A CA 1
ATOM 1618 C C . LYS A 1 196 ? 22.692 -7.500 -8.425 1.00 49.88 196 LYS A C 1
ATOM 1620 O O . LYS A 1 196 ? 21.872 -8.064 -7.709 1.00 49.88 196 LYS A O 1
ATOM 1625 N N . GLY A 1 197 ? 22.842 -6.175 -8.435 1.00 53.44 197 GLY A N 1
ATOM 1626 C CA . GLY A 1 197 ? 21.974 -5.239 -7.718 1.00 53.44 197 GLY A CA 1
ATOM 1627 C C . GLY A 1 197 ? 22.362 -5.017 -6.252 1.00 53.44 197 GLY A C 1
ATOM 1628 O O . GLY A 1 197 ? 22.620 -5.945 -5.488 1.00 53.44 197 GLY A O 1
ATOM 1629 N N . LYS A 1 198 ? 22.379 -3.746 -5.841 1.00 62.56 198 LYS A N 1
ATOM 1630 C CA . LYS A 1 198 ? 22.589 -3.332 -4.449 1.00 62.56 198 LYS A CA 1
ATOM 1631 C C . LYS A 1 198 ? 21.313 -3.622 -3.654 1.00 62.56 198 LYS A C 1
ATOM 1633 O O . LYS A 1 198 ? 20.233 -3.212 -4.067 1.00 62.56 198 LYS A O 1
ATOM 1638 N N . LYS A 1 199 ? 21.419 -4.293 -2.503 1.00 71.62 199 LYS A N 1
ATOM 1639 C CA . LYS A 1 199 ? 20.278 -4.477 -1.590 1.00 71.62 199 LYS A CA 1
ATOM 1640 C C . LYS A 1 199 ? 19.784 -3.103 -1.115 1.00 71.62 199 LYS A C 1
ATOM 1642 O O . LYS A 1 199 ? 20.548 -2.359 -0.501 1.00 71.62 199 LYS A O 1
ATOM 1647 N N . ILE A 1 200 ? 18.533 -2.756 -1.412 1.00 80.31 200 ILE A N 1
ATOM 1648 C CA . ILE A 1 200 ? 17.950 -1.438 -1.087 1.00 80.31 200 ILE A CA 1
ATOM 1649 C C . ILE A 1 200 ? 16.971 -1.470 0.093 1.00 80.31 200 ILE A C 1
ATOM 1651 O O . ILE A 1 200 ? 16.696 -0.420 0.672 1.00 80.31 200 ILE A O 1
ATOM 1655 N N . GLY A 1 201 ? 16.509 -2.656 0.492 1.00 84.50 201 GLY A N 1
ATOM 1656 C CA . GLY A 1 201 ? 15.631 -2.869 1.638 1.00 84.50 201 GLY A CA 1
ATOM 1657 C C . GLY A 1 201 ? 15.768 -4.277 2.226 1.00 84.50 201 GLY A C 1
ATOM 1658 O O . GLY A 1 201 ? 16.445 -5.141 1.653 1.00 84.50 201 GLY A O 1
ATOM 1659 N N . ALA A 1 202 ? 15.217 -4.476 3.422 1.00 85.75 202 ALA A N 1
ATOM 1660 C CA . ALA A 1 202 ? 15.086 -5.775 4.060 1.00 85.75 202 ALA A CA 1
ATOM 1661 C C . ALA A 1 202 ? 13.911 -5.830 5.043 1.00 85.75 202 ALA A C 1
ATOM 1663 O O . ALA A 1 202 ? 13.876 -5.102 6.037 1.00 85.75 202 ALA A O 1
ATOM 1664 N N . PHE A 1 203 ? 13.045 -6.813 4.853 1.00 84.06 203 PHE A N 1
ATOM 1665 C CA . PHE A 1 203 ? 12.113 -7.300 5.855 1.00 84.06 203 PHE A CA 1
ATOM 1666 C C . PHE A 1 203 ? 12.775 -8.383 6.714 1.00 84.06 203 PHE A C 1
ATOM 1668 O O . PHE A 1 203 ? 13.468 -9.275 6.218 1.00 84.06 203 PHE A O 1
ATOM 1675 N N . SER A 1 204 ? 12.572 -8.330 8.029 1.00 80.75 204 SER A N 1
ATOM 1676 C CA . SER A 1 204 ? 13.012 -9.385 8.947 1.00 80.75 204 SER A CA 1
ATOM 1677 C C . SER A 1 204 ? 11.912 -9.725 9.951 1.00 80.75 204 SER A C 1
ATOM 1679 O O . SER A 1 204 ? 11.522 -8.843 10.724 1.00 80.75 204 SER A O 1
ATOM 1681 N N . PRO A 1 205 ? 11.442 -10.985 9.999 1.00 69.75 205 PRO A N 1
ATOM 1682 C CA . PRO A 1 205 ? 10.570 -11.436 11.072 1.00 69.75 205 PRO A CA 1
ATOM 1683 C C . PRO A 1 205 ? 11.370 -11.566 12.377 1.00 69.75 205 PRO A C 1
ATOM 1685 O O . PRO A 1 205 ? 12.471 -12.117 12.409 1.00 69.75 205 PRO A O 1
ATOM 1688 N N . LEU A 1 206 ? 10.800 -11.053 13.456 1.00 64.94 206 LEU A N 1
ATOM 1689 C CA . LEU A 1 206 ? 11.234 -11.192 14.837 1.00 64.94 206 LEU A CA 1
ATOM 1690 C C . LEU A 1 206 ? 10.256 -12.156 15.517 1.00 64.94 206 LEU A C 1
ATOM 1692 O O . LEU A 1 206 ? 9.138 -11.796 15.874 1.00 64.94 206 LEU A O 1
ATOM 1696 N N . PHE A 1 207 ? 10.654 -13.416 15.660 1.00 57.25 207 PHE A N 1
ATOM 1697 C CA . PHE A 1 207 ? 9.823 -14.402 16.344 1.00 57.25 207 PHE A CA 1
ATOM 1698 C C . PHE A 1 207 ? 9.900 -14.178 17.858 1.00 57.25 207 PHE A C 1
ATOM 1700 O O . PHE A 1 207 ? 10.986 -14.250 18.432 1.00 57.25 207 PHE A O 1
ATOM 1707 N N . ILE A 1 208 ? 8.755 -13.924 18.498 1.00 52.19 208 ILE A N 1
ATOM 1708 C CA . ILE A 1 208 ? 8.625 -13.886 19.961 1.00 52.19 208 ILE A CA 1
ATOM 1709 C C . ILE A 1 208 ? 7.917 -15.166 20.422 1.00 52.19 208 ILE A C 1
ATOM 1711 O O . ILE A 1 208 ? 7.007 -15.656 19.754 1.00 52.19 208 ILE A O 1
ATOM 1715 N N . GLU A 1 209 ? 8.321 -15.700 21.578 1.00 41.16 209 GLU A N 1
ATOM 1716 C CA . GLU A 1 209 ? 7.916 -17.003 22.142 1.00 41.16 209 GLU A CA 1
ATOM 1717 C C . GLU A 1 209 ? 6.397 -17.214 22.369 1.00 41.16 209 GLU A C 1
ATOM 1719 O O . GLU A 1 209 ? 5.988 -18.311 22.733 1.00 41.16 209 GLU A O 1
ATOM 1724 N N . ASN A 1 210 ? 5.534 -16.231 22.080 1.00 39.47 210 ASN A N 1
ATOM 1725 C CA . ASN A 1 210 ? 4.086 -16.279 22.338 1.00 39.47 210 ASN A CA 1
ATOM 1726 C C . ASN A 1 210 ? 3.201 -16.303 21.074 1.00 39.47 210 ASN A C 1
ATOM 1728 O O . ASN A 1 210 ? 2.005 -16.032 21.153 1.00 39.47 210 ASN A O 1
ATOM 1732 N N . GLY A 1 211 ? 3.762 -16.620 19.904 1.00 45.84 211 GLY A N 1
ATOM 1733 C CA . GLY A 1 211 ? 2.983 -16.802 18.669 1.00 45.84 211 GLY A CA 1
ATOM 1734 C C . GLY A 1 211 ? 2.645 -15.516 17.904 1.00 45.84 211 GLY A C 1
ATOM 1735 O O . GLY A 1 211 ? 2.020 -15.592 16.848 1.00 45.84 211 GLY A O 1
ATOM 1736 N N . THR A 1 212 ? 3.095 -14.351 18.379 1.00 49.47 212 THR A N 1
ATOM 1737 C CA . THR A 1 212 ? 3.069 -13.095 17.614 1.00 49.47 212 THR A CA 1
ATOM 1738 C C . THR A 1 212 ? 4.358 -12.971 16.802 1.00 49.47 212 THR A C 1
ATOM 1740 O O . THR A 1 212 ? 5.457 -13.065 17.355 1.00 49.47 212 THR A O 1
ATOM 1743 N N . ILE A 1 213 ? 4.234 -12.779 15.486 1.00 57.22 213 ILE A N 1
ATOM 1744 C CA . ILE A 1 213 ? 5.374 -12.478 14.613 1.00 57.22 213 ILE A CA 1
ATOM 1745 C C . ILE A 1 213 ? 5.548 -10.964 14.622 1.00 57.22 213 ILE A C 1
ATOM 1747 O O . ILE A 1 213 ? 4.840 -10.251 13.911 1.00 57.22 213 ILE A O 1
ATOM 1751 N N . ASP A 1 214 ? 6.484 -10.483 15.435 1.00 73.62 214 ASP A N 1
ATOM 1752 C CA . ASP A 1 214 ? 6.964 -9.119 15.290 1.00 73.62 214 ASP A CA 1
ATOM 1753 C C . ASP A 1 214 ? 7.836 -9.038 14.031 1.00 73.62 214 ASP A C 1
ATOM 1755 O O . ASP A 1 214 ? 8.298 -10.038 13.484 1.00 73.62 214 ASP A O 1
ATOM 1759 N N . SER A 1 215 ? 8.056 -7.844 13.507 1.00 80.75 215 SER A N 1
ATOM 1760 C CA .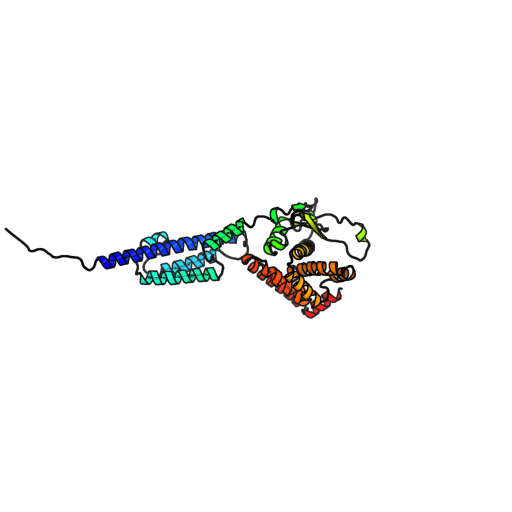 SER A 1 215 ? 8.850 -7.644 12.305 1.00 80.75 215 SER A CA 1
ATOM 1761 C C . SER A 1 215 ? 9.472 -6.263 12.283 1.00 80.75 215 SER A C 1
ATOM 1763 O O . SER A 1 215 ? 9.023 -5.328 12.955 1.00 80.75 215 SER A O 1
ATOM 1765 N N . LYS A 1 216 ? 10.539 -6.145 11.502 1.00 88.81 216 LYS A N 1
ATOM 1766 C CA . LYS A 1 216 ? 11.198 -4.878 11.210 1.00 88.81 216 LYS A CA 1
ATOM 1767 C C . LYS A 1 216 ? 11.425 -4.735 9.715 1.00 88.81 216 LYS A C 1
ATOM 1769 O O . LYS A 1 216 ? 11.684 -5.722 9.024 1.00 88.81 216 LYS A O 1
ATOM 1774 N N . ILE A 1 217 ? 11.372 -3.491 9.264 1.00 91.00 217 ILE A N 1
ATOM 1775 C CA . ILE A 1 217 ? 11.745 -3.075 7.920 1.00 91.00 217 ILE A CA 1
ATOM 1776 C C . ILE A 1 217 ? 12.995 -2.206 8.025 1.00 91.00 217 ILE A C 1
ATOM 1778 O O . ILE A 1 217 ? 13.075 -1.270 8.825 1.00 91.00 217 ILE A O 1
ATOM 1782 N N . GLU A 1 218 ? 13.986 -2.529 7.210 1.00 91.00 218 GLU A N 1
ATOM 1783 C CA . GLU A 1 218 ? 15.221 -1.776 7.068 1.00 91.00 218 GLU A CA 1
ATOM 1784 C C . GLU A 1 218 ? 15.307 -1.259 5.636 1.00 91.00 218 GLU A C 1
ATOM 1786 O O . GLU A 1 218 ? 15.187 -2.033 4.695 1.00 91.00 218 GLU A O 1
ATOM 1791 N N . ILE A 1 219 ? 15.510 0.041 5.461 1.00 90.50 219 ILE A N 1
ATOM 1792 C CA . ILE A 1 219 ? 15.665 0.683 4.158 1.00 90.50 219 ILE A CA 1
ATOM 1793 C C . ILE A 1 219 ? 17.102 1.192 4.064 1.00 90.50 219 ILE A C 1
ATOM 1795 O O . ILE A 1 219 ? 17.570 1.938 4.927 1.00 90.50 219 ILE A O 1
ATOM 1799 N N . TYR A 1 220 ? 17.811 0.778 3.013 1.00 88.12 220 TYR A N 1
ATOM 1800 C CA . TYR A 1 220 ? 19.219 1.127 2.783 1.00 88.12 220 TYR A CA 1
ATOM 1801 C C . TYR A 1 220 ? 19.402 2.308 1.826 1.00 88.12 220 TYR A C 1
ATOM 1803 O O . TYR A 1 220 ? 20.482 2.537 1.279 1.00 88.12 220 TYR A O 1
ATOM 1811 N N . MET A 1 221 ? 18.326 3.059 1.621 1.00 84.06 221 MET A N 1
ATOM 1812 C CA . MET A 1 221 ? 18.295 4.313 0.892 1.00 84.06 221 MET A CA 1
ATOM 1813 C C . MET A 1 221 ? 17.849 5.407 1.851 1.00 84.06 221 MET A C 1
ATOM 1815 O O . MET A 1 221 ? 16.859 5.246 2.558 1.00 84.06 221 MET A O 1
ATOM 1819 N N . LYS A 1 222 ? 18.578 6.521 1.888 1.00 85.12 222 LYS A N 1
ATOM 1820 C CA . LYS A 1 222 ? 18.234 7.639 2.767 1.00 85.12 222 LYS A CA 1
ATOM 1821 C C . LYS A 1 222 ? 17.191 8.535 2.091 1.00 85.12 222 LYS A C 1
ATOM 1823 O O . LYS A 1 222 ? 17.379 8.867 0.921 1.00 85.12 222 LYS A O 1
ATOM 1828 N N . PRO A 1 223 ? 16.134 8.976 2.796 1.00 87.88 223 PRO A N 1
ATOM 1829 C CA . PRO A 1 223 ? 15.109 9.853 2.235 1.00 87.88 223 PRO A CA 1
ATOM 1830 C C . PRO A 1 223 ? 15.565 11.322 2.238 1.00 87.88 223 PRO A C 1
ATOM 1832 O O . PRO A 1 223 ? 14.760 12.205 2.510 1.00 87.88 223 PRO A O 1
ATOM 1835 N N . PHE A 1 224 ? 16.850 11.602 2.005 1.00 91.38 224 PHE A N 1
ATOM 1836 C CA . PHE A 1 224 ? 17.421 12.942 2.149 1.00 91.38 224 PHE A CA 1
ATOM 1837 C C . PHE A 1 224 ? 17.920 13.480 0.813 1.00 91.38 224 PHE A C 1
ATOM 1839 O O . PHE A 1 224 ? 18.576 12.765 0.058 1.00 91.38 224 PHE A O 1
ATOM 1846 N N . ILE A 1 225 ? 17.654 14.758 0.566 1.00 90.94 225 ILE A N 1
ATOM 1847 C CA . ILE A 1 225 ? 18.158 15.513 -0.587 1.00 90.94 225 ILE A CA 1
ATOM 1848 C C . ILE A 1 225 ? 18.825 16.808 -0.108 1.00 90.94 225 ILE A C 1
ATOM 1850 O O . ILE A 1 225 ? 18.490 17.295 0.978 1.00 90.94 225 ILE A O 1
ATOM 1854 N N . PRO A 1 226 ? 19.750 17.403 -0.881 1.00 92.88 226 PRO A N 1
ATOM 1855 C CA . PRO A 1 226 ? 20.260 18.741 -0.591 1.00 92.88 226 PRO A CA 1
ATOM 1856 C C . PRO A 1 226 ? 19.124 19.767 -0.495 1.00 92.88 226 PRO A C 1
ATOM 1858 O O . PRO A 1 226 ? 18.164 19.703 -1.256 1.00 92.88 226 PRO A O 1
ATOM 1861 N N . GLN A 1 227 ? 19.250 20.772 0.373 1.00 91.25 227 GLN A N 1
ATOM 1862 C CA . GLN A 1 227 ? 18.263 21.867 0.465 1.00 91.25 227 GLN A CA 1
ATOM 1863 C C . GLN A 1 227 ? 18.066 22.642 -0.850 1.00 91.25 227 GLN A C 1
ATOM 1865 O O . GLN A 1 227 ? 17.045 23.295 -1.045 1.00 91.25 227 GLN A O 1
ATOM 1870 N N . THR A 1 228 ? 19.051 22.585 -1.745 1.00 92.12 228 THR A N 1
ATOM 1871 C CA . THR A 1 228 ? 19.042 23.227 -3.064 1.00 92.12 228 THR A CA 1
ATOM 1872 C C . THR A 1 228 ? 18.432 22.359 -4.166 1.00 92.12 228 THR A C 1
ATOM 1874 O O . THR A 1 228 ? 18.356 22.810 -5.310 1.00 92.12 228 THR A O 1
ATOM 1877 N N . ALA A 1 229 ? 18.035 21.122 -3.856 1.00 90.69 229 ALA A N 1
ATOM 1878 C CA . ALA A 1 229 ? 17.454 20.201 -4.822 1.00 90.69 229 ALA A CA 1
ATOM 1879 C C . ALA A 1 229 ? 16.123 20.731 -5.373 1.00 90.69 229 ALA A C 1
ATOM 1881 O O . ALA A 1 229 ? 15.362 21.433 -4.704 1.00 90.69 229 ALA A O 1
ATOM 1882 N N . ASN A 1 230 ? 15.847 20.403 -6.634 1.00 91.50 230 ASN A N 1
ATOM 1883 C CA . ASN A 1 230 ? 14.619 20.831 -7.295 1.00 91.50 230 ASN A CA 1
ATOM 1884 C C . ASN A 1 230 ? 13.451 19.875 -6.991 1.00 91.50 230 ASN A C 1
ATOM 1886 O O . ASN A 1 230 ? 13.628 18.763 -6.493 1.00 91.50 230 ASN A O 1
ATOM 1890 N N . LYS A 1 231 ? 12.230 20.286 -7.353 1.00 90.00 231 LYS A N 1
ATOM 1891 C CA . LYS A 1 231 ? 11.024 19.502 -7.055 1.00 90.00 231 LYS A CA 1
ATOM 1892 C C . LYS A 1 231 ? 10.979 18.138 -7.754 1.00 90.00 231 LYS A C 1
ATOM 1894 O O . LYS A 1 231 ? 10.385 17.209 -7.219 1.00 90.00 231 LYS A O 1
ATOM 1899 N N . LEU A 1 232 ? 11.575 18.004 -8.941 1.00 86.94 232 LEU A N 1
ATOM 1900 C CA . LEU A 1 232 ? 11.612 16.723 -9.654 1.00 86.94 232 LEU A CA 1
ATOM 1901 C C . LEU A 1 232 ? 12.506 15.717 -8.928 1.00 86.94 232 LEU A C 1
ATOM 1903 O O . LEU A 1 232 ? 12.131 14.556 -8.805 1.00 86.94 232 LEU A O 1
ATOM 1907 N N . GLU A 1 233 ? 13.647 16.171 -8.413 1.00 85.44 233 GLU A N 1
ATOM 1908 C CA . GLU A 1 233 ? 14.559 15.353 -7.613 1.00 85.44 233 GLU A CA 1
ATOM 1909 C C . GLU A 1 233 ? 13.896 14.893 -6.309 1.00 85.44 233 GLU A C 1
ATOM 1911 O O . GLU A 1 233 ? 13.915 13.704 -5.997 1.00 85.44 233 GLU A O 1
ATOM 1916 N N . GLU A 1 234 ? 13.214 15.802 -5.605 1.00 86.56 234 GLU A N 1
ATOM 1917 C CA . GLU A 1 234 ? 12.431 15.472 -4.408 1.00 86.56 234 GLU A CA 1
ATOM 1918 C C . GLU A 1 234 ? 11.378 14.391 -4.692 1.00 86.56 234 GLU A C 1
ATOM 1920 O O . GLU A 1 234 ? 11.314 13.379 -3.992 1.00 86.56 234 GLU A O 1
ATOM 1925 N N . LEU A 1 235 ? 10.588 14.564 -5.758 1.00 87.62 235 LEU A N 1
ATOM 1926 C CA . LEU A 1 235 ? 9.558 13.601 -6.152 1.00 87.62 235 LEU A CA 1
ATOM 1927 C C . LEU A 1 235 ? 10.153 12.254 -6.571 1.00 87.62 235 LEU A C 1
ATOM 1929 O O . LEU A 1 235 ? 9.588 11.212 -6.237 1.00 87.62 235 LEU A O 1
ATOM 1933 N N . PHE A 1 236 ? 11.284 12.257 -7.279 1.00 85.31 236 PHE A N 1
ATOM 1934 C CA . PHE A 1 236 ? 11.964 11.036 -7.696 1.00 85.31 236 PHE A CA 1
ATOM 1935 C C . PHE A 1 236 ? 12.472 10.242 -6.489 1.00 85.31 236 PHE A C 1
ATOM 1937 O O . PHE A 1 236 ? 12.146 9.061 -6.359 1.00 85.31 236 PHE A O 1
ATOM 1944 N N . VAL A 1 237 ? 13.204 10.887 -5.574 1.00 86.12 237 VAL A N 1
ATOM 1945 C CA . VAL A 1 237 ? 13.741 10.235 -4.369 1.00 86.12 237 VAL A CA 1
ATOM 1946 C C . VAL A 1 237 ? 12.607 9.741 -3.473 1.00 86.12 237 VAL A C 1
ATOM 1948 O O . VAL A 1 237 ? 12.636 8.589 -3.038 1.00 86.12 237 VAL A O 1
ATOM 1951 N N . MET A 1 238 ? 11.563 10.551 -3.263 1.00 89.56 238 MET A N 1
ATOM 1952 C CA . MET A 1 238 ? 10.381 10.140 -2.501 1.00 89.56 238 MET A CA 1
ATOM 1953 C C . MET A 1 238 ? 9.695 8.927 -3.138 1.00 89.56 238 MET A C 1
ATOM 1955 O O . MET A 1 238 ? 9.327 7.986 -2.436 1.00 89.56 238 MET A O 1
ATOM 1959 N N . SER A 1 239 ? 9.544 8.922 -4.467 1.00 87.69 239 SER A N 1
ATOM 1960 C CA . SER A 1 239 ? 8.923 7.816 -5.196 1.00 87.69 239 SER A CA 1
ATOM 1961 C C . SER A 1 239 ? 9.720 6.524 -5.054 1.00 87.69 239 SER A C 1
ATOM 1963 O O . SER A 1 239 ? 9.123 5.483 -4.789 1.00 87.69 239 SER A O 1
ATOM 1965 N N . GLN A 1 240 ? 11.047 6.564 -5.214 1.00 86.75 240 GLN A N 1
ATOM 1966 C CA . GLN A 1 240 ? 11.884 5.375 -5.022 1.00 86.75 240 GLN A CA 1
ATOM 1967 C C . GLN A 1 240 ? 11.814 4.889 -3.571 1.00 86.75 240 GLN A C 1
ATOM 1969 O O . GLN A 1 240 ? 11.675 3.696 -3.323 1.00 86.75 240 GLN A O 1
ATOM 1974 N N . PHE A 1 241 ? 11.860 5.808 -2.606 1.00 90.12 241 PHE A N 1
ATOM 1975 C CA . PHE A 1 241 ? 11.837 5.469 -1.184 1.00 90.12 241 PHE A CA 1
ATOM 1976 C C . PHE A 1 241 ? 10.528 4.802 -0.767 1.00 90.12 241 PHE A C 1
ATOM 1978 O O . PHE A 1 241 ? 10.539 3.733 -0.155 1.00 90.12 241 PHE A O 1
ATOM 1985 N N . MET A 1 242 ? 9.396 5.378 -1.171 1.00 91.69 242 MET A N 1
ATOM 1986 C CA . MET A 1 242 ? 8.091 4.777 -0.918 1.00 91.69 242 MET A CA 1
ATOM 1987 C C . MET A 1 242 ? 7.909 3.457 -1.659 1.00 91.69 242 MET A C 1
ATOM 1989 O O . MET A 1 242 ? 7.296 2.546 -1.113 1.00 91.69 242 MET A O 1
ATOM 1993 N N . ARG A 1 243 ? 8.468 3.318 -2.866 1.00 92.00 243 ARG A N 1
ATOM 1994 C CA . ARG A 1 243 ? 8.451 2.057 -3.613 1.00 92.00 243 ARG A CA 1
ATOM 1995 C C . ARG A 1 243 ? 9.147 0.934 -2.834 1.00 92.00 243 ARG A C 1
ATOM 1997 O O . ARG A 1 243 ? 8.559 -0.134 -2.694 1.00 92.00 243 ARG A O 1
ATOM 2004 N N . THR A 1 244 ? 10.320 1.193 -2.254 1.00 91.62 244 THR A N 1
ATOM 2005 C CA . THR A 1 244 ? 10.999 0.219 -1.382 1.00 91.62 244 THR A CA 1
ATOM 2006 C C . THR A 1 244 ? 10.164 -0.097 -0.144 1.00 91.62 244 THR A C 1
ATOM 2008 O O . THR A 1 244 ? 9.991 -1.262 0.191 1.00 91.62 244 THR A O 1
ATOM 2011 N N . ILE A 1 245 ? 9.573 0.910 0.509 1.00 93.31 245 ILE A N 1
ATOM 2012 C CA . ILE A 1 245 ? 8.677 0.674 1.653 1.00 93.31 245 ILE A CA 1
ATOM 2013 C C . ILE A 1 245 ? 7.505 -0.237 1.264 1.00 93.31 245 ILE A C 1
ATOM 2015 O O . ILE A 1 245 ? 7.200 -1.169 2.003 1.00 93.31 245 ILE A O 1
ATOM 2019 N N . TRP A 1 246 ? 6.861 -0.012 0.116 1.00 95.69 246 TRP A N 1
ATOM 2020 C CA . TRP A 1 246 ? 5.746 -0.851 -0.327 1.00 95.69 246 TRP A CA 1
ATOM 2021 C C . TRP A 1 246 ? 6.156 -2.293 -0.598 1.00 95.69 246 TRP A C 1
ATOM 2023 O O . TRP A 1 246 ? 5.408 -3.193 -0.227 1.00 95.69 246 TRP A O 1
ATOM 2033 N N . HIS A 1 247 ? 7.332 -2.512 -1.187 1.00 95.00 247 HIS A N 1
ATOM 2034 C CA . HIS A 1 247 ? 7.886 -3.852 -1.360 1.00 95.00 247 HIS A CA 1
ATOM 2035 C C . HIS A 1 247 ? 8.016 -4.565 -0.005 1.00 95.00 247 HIS A C 1
ATOM 2037 O O . HIS A 1 247 ? 7.456 -5.643 0.194 1.00 95.00 247 HIS A O 1
ATOM 2043 N N . GLU A 1 248 ? 8.666 -3.925 0.969 1.00 93.44 248 GLU A N 1
ATOM 2044 C CA . GLU A 1 248 ? 8.898 -4.539 2.282 1.00 93.44 248 GLU A CA 1
ATOM 2045 C C . GLU A 1 248 ? 7.596 -4.746 3.075 1.00 93.44 248 GLU A C 1
ATOM 2047 O O . GLU A 1 248 ? 7.428 -5.758 3.759 1.00 93.44 248 GLU A O 1
ATOM 2052 N N . LEU A 1 249 ? 6.621 -3.841 2.937 1.00 94.00 249 LEU A N 1
ATOM 2053 C CA . LEU A 1 249 ? 5.275 -4.030 3.490 1.00 94.00 249 LEU A CA 1
ATOM 2054 C C . LEU A 1 249 ? 4.517 -5.172 2.797 1.00 94.00 249 LEU A C 1
ATOM 2056 O O . LEU A 1 249 ? 3.685 -5.823 3.429 1.00 94.00 249 LEU A O 1
ATOM 2060 N N . GLY A 1 250 ? 4.832 -5.465 1.534 1.00 94.06 250 GLY A N 1
ATOM 2061 C CA . GLY A 1 250 ? 4.354 -6.652 0.835 1.00 94.06 250 GLY A CA 1
ATOM 2062 C C . GLY A 1 250 ? 4.789 -7.944 1.531 1.00 94.06 250 GLY A C 1
ATOM 2063 O O . GLY A 1 250 ? 3.992 -8.875 1.645 1.00 94.06 250 GLY A O 1
ATOM 2064 N N . HIS A 1 251 ? 5.998 -7.996 2.098 1.00 86.00 251 HIS A N 1
ATOM 2065 C CA . HIS A 1 251 ? 6.412 -9.130 2.929 1.00 86.00 251 HIS A CA 1
ATOM 2066 C C . HIS A 1 251 ? 5.635 -9.216 4.247 1.00 86.00 251 HIS A C 1
ATOM 2068 O O . HIS A 1 251 ? 5.241 -10.318 4.635 1.00 86.00 251 HIS A O 1
ATOM 2074 N N . CYS A 1 252 ? 5.345 -8.083 4.900 1.00 85.31 252 CYS A N 1
ATOM 2075 C CA . CYS A 1 252 ? 4.464 -8.063 6.074 1.00 85.31 252 CYS A CA 1
ATOM 2076 C C . CYS A 1 252 ? 3.081 -8.651 5.734 1.00 85.31 252 CYS A C 1
ATOM 2078 O O . CYS A 1 252 ? 2.605 -9.561 6.414 1.00 85.31 252 CYS A O 1
ATOM 2080 N N . ALA A 1 253 ? 2.480 -8.206 4.626 1.00 87.56 253 ALA A N 1
ATOM 2081 C CA . ALA A 1 253 ? 1.187 -8.697 4.157 1.00 87.56 253 ALA A CA 1
ATOM 2082 C C . ALA A 1 253 ? 1.225 -10.191 3.775 1.00 87.56 253 ALA A C 1
ATOM 2084 O O . ALA A 1 253 ? 0.283 -10.932 4.063 1.00 87.56 253 ALA A O 1
ATOM 2085 N N . HIS A 1 254 ? 2.327 -10.668 3.187 1.00 83.94 254 HIS A N 1
ATOM 2086 C CA . HIS A 1 254 ? 2.515 -12.086 2.876 1.00 83.94 254 HIS A CA 1
ATOM 2087 C C . HIS A 1 254 ? 2.521 -12.960 4.144 1.00 83.94 254 HIS A C 1
ATOM 2089 O O . HIS A 1 254 ? 1.991 -14.071 4.138 1.00 83.94 254 HIS A O 1
ATOM 2095 N N . CYS A 1 255 ? 3.101 -12.477 5.249 1.00 73.38 255 CYS A N 1
ATOM 2096 C CA . CYS A 1 255 ? 3.157 -13.213 6.517 1.00 73.38 255 CYS A CA 1
ATOM 2097 C C . CYS A 1 255 ? 1.783 -13.447 7.161 1.00 73.38 255 CYS A C 1
ATOM 2099 O O . CYS A 1 255 ? 1.657 -14.358 7.977 1.00 73.38 255 CYS A O 1
ATOM 2101 N N . VAL A 1 256 ? 0.766 -12.662 6.796 1.00 70.50 256 VAL A N 1
ATOM 2102 C CA . VAL A 1 256 ? -0.592 -12.770 7.357 1.00 70.50 256 VAL A CA 1
ATOM 2103 C C . VAL A 1 256 ? -1.592 -13.438 6.410 1.00 70.50 256 VAL A C 1
ATOM 2105 O O . VAL A 1 256 ? -2.799 -13.454 6.686 1.00 70.50 256 VAL A O 1
ATOM 2108 N N . LEU A 1 257 ? -1.113 -13.992 5.290 1.00 64.69 257 LEU A N 1
ATOM 2109 C CA . LEU A 1 257 ? -1.936 -14.794 4.390 1.00 64.69 257 LEU A CA 1
ATOM 2110 C C . LEU A 1 257 ? -2.453 -16.037 5.109 1.00 64.69 257 LEU A C 1
ATOM 2112 O O . LEU A 1 257 ? -1.698 -16.797 5.720 1.00 64.69 257 LEU A O 1
ATOM 2116 N N . ARG A 1 258 ? -3.753 -16.285 4.978 1.00 64.75 258 ARG A N 1
ATOM 2117 C CA . ARG A 1 258 ? -4.340 -17.569 5.357 1.00 64.75 258 ARG A CA 1
ATOM 2118 C C . ARG A 1 258 ? -4.038 -18.620 4.298 1.00 64.75 258 ARG A C 1
ATOM 2120 O O . ARG A 1 258 ? -3.665 -18.310 3.170 1.00 64.75 258 ARG A O 1
ATOM 2127 N N . TYR A 1 259 ? -4.234 -19.885 4.654 1.00 52.62 259 TYR A N 1
ATOM 2128 C CA . TYR A 1 259 ? -3.961 -21.005 3.757 1.00 52.62 259 TYR A CA 1
ATOM 2129 C C . TYR A 1 259 ? -4.719 -20.912 2.420 1.00 52.62 259 TYR A C 1
ATOM 2131 O O . TYR A 1 259 ? -4.132 -21.141 1.366 1.00 52.62 259 TYR A O 1
ATOM 2139 N N . ASP A 1 260 ? -6.003 -20.546 2.441 1.00 59.22 260 ASP A N 1
ATOM 2140 C CA . ASP A 1 260 ? -6.823 -20.355 1.238 1.00 59.22 260 ASP A CA 1
ATOM 2141 C C . ASP A 1 260 ? -6.296 -19.215 0.353 1.00 59.22 260 ASP A C 1
ATOM 2143 O O . ASP A 1 260 ? -6.209 -19.366 -0.865 1.00 59.22 260 ASP A O 1
ATOM 2147 N N . GLU A 1 261 ? -5.874 -18.109 0.963 1.00 71.94 261 GLU A N 1
ATOM 2148 C CA . GLU A 1 261 ? -5.307 -16.947 0.269 1.00 71.94 261 GLU A CA 1
ATOM 2149 C C . GLU A 1 261 ? -3.924 -17.257 -0.319 1.00 71.94 261 GLU A C 1
ATOM 2151 O O . GLU A 1 261 ? -3.652 -16.902 -1.462 1.00 71.94 261 GLU A O 1
ATOM 2156 N N . LEU A 1 262 ? -3.079 -17.997 0.405 1.00 69.06 262 LEU A N 1
ATOM 2157 C CA . LEU A 1 262 ? -1.796 -18.479 -0.106 1.00 69.06 262 LEU A CA 1
ATOM 2158 C C . LEU A 1 262 ? -1.998 -19.402 -1.317 1.00 69.06 262 LEU A C 1
ATOM 2160 O O . LEU A 1 262 ? -1.284 -19.290 -2.311 1.00 69.06 262 LEU A O 1
ATOM 2164 N N . ARG A 1 263 ? -3.003 -20.286 -1.278 1.00 70.88 263 ARG A N 1
ATOM 2165 C CA . ARG A 1 263 ? -3.349 -21.155 -2.415 1.00 70.88 263 ARG A CA 1
ATOM 2166 C C . ARG A 1 263 ? -3.888 -20.362 -3.602 1.00 70.88 263 ARG A C 1
ATOM 2168 O O . ARG A 1 263 ? -3.535 -20.684 -4.735 1.00 70.88 263 ARG A O 1
ATOM 2175 N N . ALA A 1 264 ? -4.714 -19.346 -3.365 1.00 76.50 264 ALA A N 1
ATOM 2176 C CA . ALA A 1 264 ? -5.198 -18.452 -4.414 1.00 76.50 264 ALA A CA 1
ATOM 2177 C C . ALA A 1 264 ? -4.043 -17.664 -5.059 1.00 76.50 264 ALA A C 1
ATOM 2179 O O . ALA A 1 264 ? -3.963 -17.598 -6.286 1.00 76.50 264 ALA A O 1
ATOM 2180 N N . TRP A 1 265 ? -3.101 -17.165 -4.251 1.00 84.94 265 TRP A N 1
ATOM 2181 C CA . TRP A 1 265 ? -1.875 -16.527 -4.732 1.00 84.94 265 TRP A CA 1
ATOM 2182 C C . TRP A 1 265 ? -1.043 -17.474 -5.603 1.00 84.94 265 TRP A C 1
ATOM 2184 O O . TRP A 1 265 ? -0.707 -17.139 -6.737 1.00 84.94 265 TRP A O 1
ATOM 2194 N N . GLU A 1 266 ? -0.775 -18.694 -5.122 1.00 81.38 266 GLU A N 1
ATOM 2195 C CA . GLU A 1 266 ? -0.035 -19.698 -5.892 1.00 81.38 266 GLU A CA 1
ATOM 2196 C C . GLU A 1 266 ? -0.721 -20.030 -7.224 1.00 81.38 266 GLU A C 1
ATOM 2198 O O . GLU A 1 266 ? -0.058 -20.226 -8.240 1.00 81.38 266 GLU A O 1
ATOM 2203 N N . GLN A 1 267 ? -2.053 -20.085 -7.252 1.00 84.62 267 GLN A N 1
ATOM 2204 C CA . GLN A 1 267 ? -2.794 -20.288 -8.495 1.00 84.62 267 GLN A CA 1
ATOM 2205 C C . GLN A 1 267 ? -2.649 -19.107 -9.457 1.00 84.62 267 GLN A C 1
ATOM 2207 O O . GLN A 1 267 ? -2.498 -19.341 -10.657 1.00 84.62 267 GLN A O 1
ATOM 2212 N N . ALA A 1 268 ? -2.684 -17.869 -8.955 1.00 89.31 268 ALA A N 1
ATOM 2213 C CA . ALA A 1 268 ? -2.510 -16.672 -9.771 1.00 89.31 268 ALA A CA 1
ATOM 2214 C C . ALA A 1 268 ? -1.126 -16.655 -10.441 1.00 89.31 268 ALA A C 1
ATOM 2216 O O . ALA A 1 268 ? -1.053 -16.559 -11.664 1.00 89.31 268 ALA A O 1
ATOM 2217 N N . ILE A 1 269 ? -0.048 -16.859 -9.675 1.00 88.94 269 ILE A N 1
ATOM 2218 C CA . ILE A 1 269 ? 1.325 -16.848 -10.216 1.00 88.94 269 ILE A CA 1
ATOM 2219 C C . ILE A 1 269 ? 1.645 -18.051 -11.110 1.00 88.94 269 ILE A C 1
ATOM 2221 O O . ILE A 1 269 ? 2.504 -17.955 -11.976 1.00 88.94 269 ILE A O 1
ATOM 2225 N N . ASN A 1 270 ? 0.976 -19.194 -10.918 1.00 85.94 270 ASN A N 1
ATOM 2226 C CA . ASN A 1 270 ? 1.182 -20.365 -11.776 1.00 85.94 270 ASN A CA 1
ATOM 2227 C C . ASN A 1 270 ? 0.462 -20.220 -13.122 1.00 85.94 270 ASN A C 1
ATOM 2229 O O . ASN A 1 270 ? 0.967 -20.684 -14.141 1.00 85.94 270 ASN A O 1
ATOM 2233 N N . LYS A 1 271 ? -0.726 -19.602 -13.132 1.00 88.56 271 LYS A N 1
ATOM 2234 C CA . LYS A 1 271 ? -1.453 -19.289 -14.372 1.00 88.56 271 LYS A CA 1
ATOM 2235 C C . LYS A 1 271 ? -0.792 -18.152 -15.145 1.00 88.56 271 LYS A C 1
ATOM 2237 O O . LYS A 1 271 ? -0.890 -18.121 -16.367 1.00 88.56 271 LYS A O 1
ATOM 2242 N N . ASP A 1 272 ? -0.121 -17.256 -14.432 1.00 85.56 272 ASP A N 1
ATOM 2243 C CA . ASP A 1 272 ? 0.613 -16.125 -14.981 1.00 85.56 272 ASP A CA 1
ATOM 2244 C C . ASP A 1 272 ? 2.109 -16.250 -14.659 1.00 85.56 272 ASP A C 1
ATOM 2246 O O . ASP A 1 272 ? 2.673 -15.530 -13.835 1.00 85.56 272 ASP A O 1
ATOM 2250 N N . ALA A 1 273 ? 2.749 -17.246 -15.275 1.00 83.94 273 ALA A N 1
ATOM 2251 C CA . ALA A 1 273 ? 4.116 -17.636 -14.939 1.00 83.94 273 ALA A CA 1
ATOM 2252 C C . ALA A 1 273 ? 5.168 -16.574 -15.295 1.00 83.94 273 ALA A C 1
ATOM 2254 O O . ALA A 1 273 ? 6.303 -16.687 -14.833 1.00 83.94 273 ALA A O 1
ATOM 2255 N N . THR A 1 274 ? 4.825 -15.542 -16.067 1.00 87.12 274 THR A N 1
ATOM 2256 C CA . THR A 1 274 ? 5.736 -14.437 -16.374 1.00 87.12 274 THR A CA 1
ATOM 2257 C C . THR A 1 274 ? 6.119 -13.716 -15.072 1.00 87.12 274 THR A C 1
ATOM 2259 O O . THR A 1 274 ? 5.241 -13.435 -14.247 1.00 87.12 274 THR A O 1
ATOM 2262 N N . PRO A 1 275 ? 7.417 -13.475 -14.810 1.00 87.31 275 PRO A N 1
ATOM 2263 C CA . PRO A 1 275 ? 7.836 -12.665 -13.669 1.00 87.31 275 PRO A CA 1
ATOM 2264 C C . PRO A 1 275 ? 7.298 -11.238 -13.832 1.00 87.31 275 PRO A C 1
ATOM 2266 O O . PRO A 1 275 ? 7.200 -10.744 -14.946 1.00 87.31 275 PRO A O 1
ATOM 2269 N N . VAL A 1 276 ? 6.919 -10.571 -12.740 1.00 90.12 276 VAL A N 1
ATOM 2270 C CA . VAL A 1 276 ? 6.428 -9.183 -12.830 1.00 90.12 276 VAL A CA 1
ATOM 2271 C C . VAL A 1 276 ? 7.553 -8.156 -12.860 1.00 90.12 276 VAL A C 1
ATOM 2273 O O . VAL A 1 276 ? 7.296 -7.035 -13.262 1.00 90.12 276 VAL A O 1
ATOM 2276 N N . THR A 1 277 ? 8.776 -8.515 -12.458 1.00 88.25 277 THR A N 1
ATOM 2277 C CA . THR A 1 277 ? 9.980 -7.678 -12.579 1.00 88.25 277 THR A CA 1
ATOM 2278 C C . THR A 1 277 ? 11.218 -8.543 -12.817 1.00 88.25 277 THR A C 1
ATOM 2280 O O . THR A 1 277 ? 11.224 -9.728 -12.462 1.00 88.25 277 THR A O 1
ATOM 2283 N N . TRP A 1 278 ? 12.296 -7.948 -13.343 1.00 85.44 278 TRP A N 1
ATOM 2284 C CA . TRP A 1 278 ? 13.601 -8.615 -13.487 1.00 85.44 278 TRP A CA 1
ATOM 2285 C C . TRP A 1 278 ? 14.094 -9.209 -12.153 1.00 85.44 278 TRP A C 1
ATOM 2287 O O . TRP A 1 278 ? 14.678 -10.291 -12.116 1.00 85.44 278 TRP A O 1
ATOM 2297 N N . TYR A 1 279 ? 13.811 -8.540 -11.025 1.00 83.25 279 TYR A N 1
ATOM 2298 C CA . TYR A 1 279 ? 14.220 -9.009 -9.701 1.00 83.25 279 TYR A CA 1
ATOM 2299 C C . TYR A 1 279 ? 13.476 -10.287 -9.300 1.00 83.25 279 TYR A C 1
ATOM 2301 O O . TYR A 1 279 ? 14.080 -11.201 -8.739 1.00 83.25 279 TYR A O 1
ATOM 2309 N N . VAL A 1 280 ? 12.190 -10.408 -9.649 1.00 86.44 280 VAL A N 1
ATOM 2310 C CA . VAL A 1 280 ? 11.431 -11.655 -9.460 1.00 86.44 280 VAL A CA 1
ATOM 2311 C C . VAL A 1 280 ? 12.015 -12.783 -10.304 1.00 86.44 280 VAL A C 1
ATOM 2313 O O . VAL A 1 280 ? 12.126 -13.906 -9.810 1.00 86.44 280 VAL A O 1
ATOM 2316 N N . GLN A 1 281 ? 12.395 -12.506 -11.555 1.00 87.12 281 GLN A N 1
ATOM 2317 C CA . GLN A 1 281 ? 13.052 -13.494 -12.413 1.00 87.12 281 GLN A CA 1
ATOM 2318 C C . GLN A 1 281 ? 14.343 -14.001 -11.768 1.00 87.12 281 GLN A C 1
ATOM 2320 O O . GLN A 1 281 ? 14.470 -15.199 -11.512 1.00 87.12 281 GLN A O 1
ATOM 2325 N N . TYR A 1 282 ? 15.229 -13.078 -11.393 1.00 85.25 282 TYR A N 1
ATOM 2326 C CA . TYR A 1 282 ? 16.470 -13.384 -10.687 1.00 85.25 282 TYR A CA 1
ATOM 2327 C C . TYR A 1 282 ? 16.226 -14.194 -9.402 1.00 85.25 282 TYR A C 1
ATOM 2329 O O . TYR A 1 282 ? 16.857 -15.225 -9.172 1.00 85.25 282 TYR A O 1
ATOM 2337 N N . ALA A 1 283 ? 15.272 -13.778 -8.564 1.00 81.31 283 ALA A N 1
ATOM 2338 C CA . ALA A 1 283 ? 14.976 -14.451 -7.301 1.00 81.31 283 ALA A CA 1
ATOM 2339 C C . ALA A 1 283 ? 14.420 -15.870 -7.491 1.00 81.31 283 ALA A C 1
ATOM 2341 O O . ALA A 1 283 ? 14.673 -16.741 -6.657 1.00 81.31 283 ALA A O 1
ATOM 2342 N N . ARG A 1 284 ? 13.659 -16.116 -8.566 1.00 82.38 284 ARG A N 1
ATOM 2343 C CA . ARG A 1 284 ? 13.151 -17.451 -8.920 1.00 82.38 284 ARG A CA 1
ATOM 2344 C C . ARG A 1 284 ? 14.267 -18.379 -9.392 1.00 82.38 284 ARG A C 1
ATOM 2346 O O . ARG A 1 284 ? 14.232 -19.555 -9.035 1.00 82.38 284 ARG A O 1
ATOM 2353 N N . GLU A 1 285 ? 15.221 -17.856 -10.161 1.00 85.44 285 GLU A N 1
ATOM 2354 C CA . GLU A 1 285 ? 16.405 -18.592 -10.624 1.00 85.44 285 GLU A CA 1
ATOM 2355 C C . GLU A 1 285 ? 17.341 -18.957 -9.463 1.00 85.44 285 GLU A C 1
ATOM 2357 O O . GLU A 1 285 ? 17.841 -20.079 -9.412 1.00 85.44 285 GLU A O 1
ATOM 2362 N N . ASP A 1 286 ? 17.522 -18.047 -8.500 1.00 77.12 286 ASP A N 1
ATOM 2363 C CA . ASP A 1 286 ? 18.315 -18.279 -7.284 1.00 77.12 286 ASP A CA 1
ATOM 2364 C C . ASP A 1 286 ? 17.646 -19.302 -6.348 1.00 77.12 286 ASP A C 1
ATOM 2366 O O . ASP A 1 286 ? 18.252 -20.291 -5.930 1.00 77.12 286 ASP A O 1
ATOM 2370 N N . ASN A 1 287 ? 16.369 -19.091 -6.010 1.00 73.25 287 ASN A N 1
ATOM 2371 C CA . ASN A 1 287 ? 15.614 -19.992 -5.144 1.00 73.25 287 ASN A CA 1
ATOM 2372 C C . ASN A 1 287 ? 14.101 -19.899 -5.426 1.00 73.25 287 ASN A C 1
ATOM 2374 O O . ASN A 1 287 ? 13.482 -18.889 -5.089 1.00 73.25 287 ASN A O 1
ATOM 2378 N N . PRO A 1 288 ? 13.439 -20.967 -5.911 1.00 71.31 288 PRO A N 1
ATOM 2379 C CA . PRO A 1 288 ? 12.020 -20.914 -6.275 1.00 71.31 288 PRO A CA 1
ATOM 2380 C C . PRO A 1 288 ? 11.077 -20.453 -5.149 1.00 71.31 288 PRO A C 1
ATOM 2382 O O . PRO A 1 288 ? 10.107 -19.738 -5.399 1.00 71.31 288 PRO A O 1
ATOM 2385 N N . ASN A 1 289 ? 11.360 -20.814 -3.891 1.00 64.44 289 ASN A N 1
ATOM 2386 C CA . ASN A 1 289 ? 10.550 -20.402 -2.737 1.00 64.44 289 ASN A CA 1
ATOM 2387 C C . ASN A 1 289 ? 10.815 -18.949 -2.323 1.00 64.44 289 ASN A C 1
ATOM 2389 O O . ASN A 1 289 ? 9.920 -18.273 -1.814 1.00 64.44 289 ASN A O 1
ATOM 2393 N N . ARG A 1 290 ? 12.041 -18.455 -2.527 1.00 70.38 290 ARG A N 1
ATOM 2394 C CA . ARG A 1 290 ? 12.348 -17.025 -2.426 1.00 70.38 290 ARG A CA 1
ATOM 2395 C C . ARG A 1 290 ? 11.605 -16.270 -3.523 1.00 70.38 290 ARG A C 1
ATOM 2397 O O . ARG A 1 290 ? 10.828 -15.385 -3.196 1.00 70.38 290 ARG A O 1
ATOM 2404 N N . GLY A 1 291 ? 11.723 -16.710 -4.774 1.00 75.44 291 GLY A N 1
ATOM 2405 C CA . GLY A 1 291 ? 11.055 -16.115 -5.928 1.00 75.44 291 GLY A CA 1
ATOM 2406 C C . GLY A 1 291 ? 9.547 -15.937 -5.755 1.00 75.44 291 GLY A C 1
ATOM 2407 O O . GLY A 1 291 ? 9.030 -14.884 -6.095 1.00 75.44 291 GLY A O 1
ATOM 2408 N N . LYS A 1 292 ? 8.835 -16.900 -5.152 1.00 77.75 292 LYS A N 1
ATOM 2409 C CA . LYS A 1 292 ? 7.397 -16.751 -4.840 1.00 77.75 292 LYS A CA 1
ATOM 2410 C C . LYS A 1 292 ? 7.085 -15.621 -3.849 1.00 77.75 292 LYS A C 1
ATOM 2412 O O . LYS A 1 292 ? 6.047 -14.975 -3.975 1.00 77.75 292 LYS A O 1
ATOM 2417 N N . ARG A 1 293 ? 7.949 -15.417 -2.847 1.00 79.75 293 ARG A N 1
ATOM 2418 C CA . ARG A 1 293 ? 7.787 -14.365 -1.828 1.00 79.75 293 ARG A CA 1
ATOM 2419 C C . ARG A 1 293 ? 8.148 -12.989 -2.380 1.00 79.75 293 ARG A C 1
ATOM 2421 O O . ARG A 1 293 ? 7.438 -12.032 -2.098 1.00 79.75 293 ARG A O 1
ATOM 2428 N N . GLU A 1 294 ? 9.204 -12.916 -3.185 1.00 85.94 294 GLU A N 1
ATOM 2429 C CA . GLU A 1 294 ? 9.601 -11.689 -3.885 1.00 85.94 294 GLU A CA 1
ATOM 2430 C C . GLU A 1 294 ? 8.563 -11.296 -4.946 1.00 85.94 294 GLU A C 1
ATOM 2432 O O . GLU A 1 294 ? 8.224 -10.126 -5.057 1.00 85.94 294 GLU A O 1
ATOM 2437 N N . ASP A 1 295 ? 7.973 -12.263 -5.664 1.00 91.75 295 ASP A N 1
ATOM 2438 C CA . ASP A 1 295 ? 6.863 -12.012 -6.600 1.00 91.75 295 ASP A CA 1
ATOM 2439 C C . ASP A 1 295 ? 5.665 -11.380 -5.887 1.00 91.75 295 ASP A C 1
ATOM 2441 O O . ASP A 1 295 ? 5.071 -10.431 -6.393 1.00 91.75 295 ASP A O 1
ATOM 2445 N N . PHE A 1 296 ? 5.345 -11.850 -4.676 1.00 93.06 296 PHE A N 1
ATOM 2446 C CA . PHE A 1 296 ? 4.275 -11.252 -3.883 1.00 93.06 296 PHE A CA 1
ATOM 2447 C C . PHE A 1 296 ? 4.602 -9.805 -3.514 1.00 93.06 296 PHE A C 1
ATOM 2449 O O . PHE A 1 296 ? 3.761 -8.933 -3.712 1.00 93.06 296 PHE A O 1
ATOM 2456 N N . ALA A 1 297 ? 5.807 -9.540 -3.005 1.00 94.19 297 ALA A N 1
ATOM 2457 C CA . ALA A 1 297 ? 6.226 -8.201 -2.593 1.00 94.19 297 ALA A CA 1
ATOM 2458 C C . ALA A 1 297 ? 6.301 -7.213 -3.769 1.00 94.19 297 ALA A C 1
ATOM 2460 O O . ALA A 1 297 ? 5.766 -6.107 -3.686 1.00 94.19 297 ALA A O 1
ATOM 2461 N N . GLU A 1 298 ? 6.875 -7.631 -4.896 1.00 94.75 298 GLU A N 1
ATOM 2462 C CA . GLU A 1 298 ? 6.959 -6.827 -6.119 1.00 94.75 298 GLU A CA 1
ATOM 2463 C C . GLU A 1 298 ? 5.574 -6.572 -6.722 1.00 94.75 298 GLU A C 1
ATOM 2465 O O . GLU A 1 298 ? 5.259 -5.448 -7.114 1.00 94.75 298 GLU A O 1
ATOM 2470 N N . SER A 1 299 ? 4.701 -7.580 -6.736 1.00 97.44 299 SER A N 1
ATOM 2471 C CA . SER A 1 299 ? 3.328 -7.408 -7.208 1.00 97.44 299 SER A CA 1
ATOM 2472 C C . SER A 1 299 ? 2.505 -6.518 -6.277 1.00 97.44 299 SER A C 1
ATOM 2474 O O . SER A 1 299 ? 1.741 -5.687 -6.757 1.00 97.44 299 SER A O 1
ATOM 2476 N N . PHE A 1 300 ? 2.683 -6.632 -4.958 1.00 97.69 300 PHE A N 1
ATOM 2477 C CA . PHE A 1 300 ? 2.045 -5.762 -3.966 1.00 97.69 300 PHE A CA 1
ATOM 2478 C C . PHE A 1 300 ? 2.475 -4.301 -4.149 1.00 97.69 300 PHE A C 1
ATOM 2480 O O . PHE A 1 300 ? 1.646 -3.391 -4.165 1.00 97.69 300 PHE A O 1
ATOM 2487 N N . MET A 1 301 ? 3.775 -4.075 -4.345 1.00 96.62 301 MET A N 1
ATOM 2488 C CA . MET A 1 301 ? 4.328 -2.763 -4.657 1.00 96.62 301 MET A CA 1
ATOM 2489 C C . MET A 1 301 ? 3.728 -2.207 -5.954 1.00 96.62 301 MET A C 1
ATOM 2491 O O . MET A 1 301 ? 3.190 -1.101 -5.936 1.00 96.62 301 MET A O 1
ATOM 2495 N N . LEU A 1 302 ? 3.758 -2.969 -7.056 1.00 96.00 302 LEU A N 1
ATOM 2496 C CA . LEU A 1 302 ? 3.182 -2.542 -8.337 1.00 96.00 302 LEU A CA 1
ATOM 2497 C C . LEU A 1 302 ? 1.683 -2.261 -8.229 1.00 96.00 302 LEU A C 1
ATOM 2499 O O . LEU A 1 302 ? 1.207 -1.296 -8.817 1.00 96.00 302 LEU A O 1
ATOM 2503 N N . PHE A 1 303 ? 0.946 -3.056 -7.455 1.00 97.44 303 PHE A N 1
ATOM 2504 C CA . PHE A 1 303 ? -0.478 -2.849 -7.221 1.00 97.44 303 PHE A CA 1
ATOM 2505 C C . PHE A 1 303 ? -0.767 -1.477 -6.598 1.00 97.44 303 PHE A C 1
ATOM 2507 O O . PHE A 1 303 ? -1.711 -0.810 -7.007 1.00 97.44 303 PHE A O 1
ATOM 2514 N N . LEU A 1 304 ? 0.064 -1.015 -5.660 1.00 95.00 304 LEU A N 1
ATOM 2515 C CA . LEU A 1 304 ? -0.114 0.295 -5.030 1.00 95.00 304 LEU A CA 1
ATOM 2516 C C . LEU A 1 304 ? 0.477 1.444 -5.858 1.00 95.00 304 LEU A C 1
ATOM 2518 O O . LEU A 1 304 ? -0.076 2.543 -5.861 1.00 95.00 304 LEU A O 1
ATOM 2522 N N . THR A 1 305 ? 1.596 1.233 -6.557 1.00 92.25 305 THR A N 1
ATOM 2523 C CA . THR A 1 305 ? 2.307 2.327 -7.240 1.00 92.25 305 THR A CA 1
ATOM 2524 C C . THR A 1 305 ? 1.904 2.513 -8.698 1.00 92.25 305 THR A C 1
ATOM 2526 O O . THR A 1 305 ? 1.824 3.656 -9.148 1.00 92.25 305 THR A O 1
ATOM 2529 N N . CYS A 1 306 ? 1.671 1.411 -9.417 1.00 93.19 306 CYS A N 1
ATOM 2530 C CA . CYS A 1 306 ? 1.401 1.349 -10.859 1.00 93.19 306 CYS A CA 1
ATOM 2531 C C . CYS A 1 306 ? 0.320 0.288 -11.175 1.00 93.19 306 CYS A C 1
ATOM 2533 O O . CYS A 1 306 ? 0.586 -0.678 -11.902 1.00 93.19 306 CYS A O 1
ATOM 2535 N N . PRO A 1 307 ? -0.898 0.404 -10.613 1.00 94.94 307 PRO A N 1
ATOM 2536 C CA . PRO A 1 307 ? -1.926 -0.629 -10.723 1.00 94.94 307 PRO A CA 1
ATOM 2537 C C . PRO A 1 307 ? -2.324 -0.969 -12.159 1.00 94.94 307 PRO A C 1
ATOM 2539 O O . PRO A 1 307 ? -2.568 -2.140 -12.448 1.00 94.94 307 PRO A O 1
ATOM 2542 N N . ALA A 1 308 ? -2.358 0.012 -13.070 1.00 93.94 308 ALA A N 1
ATOM 2543 C CA . ALA A 1 308 ? -2.686 -0.257 -14.471 1.00 93.94 308 ALA A CA 1
ATOM 2544 C C . ALA A 1 308 ? -1.617 -1.132 -15.135 1.00 93.94 308 ALA A C 1
ATOM 2546 O O . ALA A 1 308 ? -1.942 -2.003 -15.945 1.00 93.94 308 ALA A O 1
ATOM 2547 N N . LEU A 1 309 ? -0.342 -0.933 -14.774 1.00 94.00 309 LEU A N 1
ATOM 2548 C CA . LEU A 1 309 ? 0.756 -1.758 -15.265 1.00 94.00 309 LEU A CA 1
ATOM 2549 C C . LEU A 1 309 ? 0.584 -3.201 -14.796 1.00 94.00 309 LEU A C 1
ATOM 2551 O O . LEU A 1 309 ? 0.567 -4.095 -15.638 1.00 94.00 309 LEU A O 1
ATOM 2555 N N . LEU A 1 310 ? 0.370 -3.426 -13.493 1.00 95.81 310 LEU A N 1
ATOM 2556 C CA . LEU A 1 310 ? 0.137 -4.775 -12.967 1.00 95.81 310 LEU A CA 1
ATOM 2557 C C . LEU A 1 310 ? -1.079 -5.432 -13.627 1.00 95.81 310 LEU A C 1
ATOM 2559 O O . LEU A 1 310 ? -1.006 -6.591 -14.024 1.00 95.81 310 LEU A O 1
ATOM 2563 N N . GLN A 1 311 ? -2.176 -4.688 -13.790 1.00 94.88 311 GLN A N 1
ATOM 2564 C CA . GLN A 1 311 ? -3.378 -5.169 -14.469 1.00 94.88 311 GLN A CA 1
ATOM 2565 C C . GLN A 1 311 ? -3.101 -5.586 -15.918 1.00 94.88 311 GLN A C 1
ATOM 2567 O O . GLN A 1 311 ? -3.708 -6.534 -16.405 1.00 94.88 311 GLN A O 1
ATOM 2572 N N . THR A 1 312 ? -2.187 -4.897 -16.601 1.00 93.44 312 THR A N 1
ATOM 2573 C CA . THR A 1 312 ? -1.855 -5.149 -18.008 1.00 93.44 312 THR A CA 1
ATOM 2574 C C . THR A 1 312 ? -0.893 -6.329 -18.165 1.00 93.44 312 THR A C 1
ATOM 2576 O O . THR A 1 312 ? -1.111 -7.210 -19.002 1.00 93.44 312 THR A O 1
ATOM 2579 N N . ILE A 1 313 ? 0.175 -6.371 -17.363 1.00 92.88 313 ILE A N 1
ATOM 2580 C CA . ILE A 1 313 ? 1.192 -7.426 -17.470 1.00 92.88 313 ILE A CA 1
ATOM 2581 C C . ILE A 1 313 ? 0.740 -8.722 -16.805 1.00 92.88 313 ILE A C 1
ATOM 2583 O O . ILE A 1 313 ? 1.116 -9.788 -17.278 1.00 92.88 313 ILE A O 1
ATOM 2587 N N . SER A 1 314 ? -0.074 -8.627 -15.747 1.00 94.31 314 SER A N 1
ATOM 2588 C CA . SER A 1 314 ? -0.522 -9.775 -14.968 1.00 94.31 314 SER A CA 1
ATOM 2589 C C . SER A 1 314 ? -1.913 -9.581 -14.318 1.00 94.31 314 SER A C 1
ATOM 2591 O O . SER A 1 314 ? -2.022 -9.421 -13.090 1.00 94.31 314 SER A O 1
ATOM 2593 N N . PRO A 1 315 ? -3.011 -9.666 -15.100 1.00 93.38 315 PRO A N 1
ATOM 2594 C CA . PRO A 1 315 ? -4.377 -9.417 -14.627 1.00 93.38 315 PRO A CA 1
ATOM 2595 C C . PRO A 1 315 ? -4.804 -10.277 -13.428 1.00 93.38 315 PRO A C 1
ATOM 2597 O O . PRO A 1 315 ? -5.530 -9.805 -12.555 1.00 93.38 315 PRO A O 1
ATOM 2600 N N . LEU A 1 316 ? -4.344 -11.533 -13.357 1.00 94.38 316 LEU A N 1
ATOM 2601 C CA . LEU A 1 316 ? -4.713 -12.454 -12.274 1.00 94.38 316 LEU A CA 1
ATOM 2602 C C . LEU A 1 316 ? -4.119 -12.034 -10.926 1.00 94.38 316 LEU A C 1
ATOM 2604 O O . LEU A 1 316 ? -4.800 -12.114 -9.906 1.00 94.38 316 LEU A O 1
ATOM 2608 N N . ARG A 1 317 ? -2.871 -11.548 -10.918 1.00 96.06 317 ARG A N 1
ATOM 2609 C CA . ARG A 1 317 ? -2.248 -10.990 -9.708 1.00 96.06 317 ARG A CA 1
ATOM 2610 C C . ARG A 1 317 ? -2.939 -9.694 -9.286 1.00 96.06 317 ARG A C 1
ATOM 2612 O O . ARG A 1 317 ? -3.212 -9.525 -8.104 1.00 96.06 317 ARG A O 1
ATOM 2619 N N . TYR A 1 318 ? -3.282 -8.819 -10.237 1.00 96.06 318 TYR A N 1
ATOM 2620 C CA . TYR A 1 318 ? -4.064 -7.613 -9.942 1.00 96.06 318 TYR A CA 1
ATOM 2621 C C . TYR A 1 318 ? -5.404 -7.957 -9.275 1.00 96.06 318 TYR A C 1
ATOM 2623 O O . TYR A 1 318 ? -5.726 -7.407 -8.223 1.00 96.06 318 TYR A O 1
ATOM 2631 N N . GLN A 1 319 ? -6.160 -8.898 -9.852 1.00 95.19 319 GLN A N 1
ATOM 2632 C CA . GLN A 1 319 ? -7.440 -9.332 -9.294 1.00 95.19 319 GLN A CA 1
ATOM 2633 C C . GLN A 1 319 ? -7.270 -9.916 -7.888 1.00 95.19 319 GLN A C 1
ATOM 2635 O O . GLN A 1 319 ? -8.020 -9.549 -6.986 1.00 95.19 319 GLN A O 1
ATOM 2640 N N . PHE A 1 320 ? -6.256 -10.766 -7.689 1.00 94.94 320 PHE A N 1
ATOM 2641 C CA . PHE A 1 320 ? -5.932 -11.307 -6.373 1.00 94.94 320 PHE A CA 1
ATOM 2642 C C . PHE A 1 320 ? -5.717 -10.191 -5.343 1.00 94.94 320 PHE A C 1
ATOM 2644 O O . PHE A 1 320 ? -6.342 -10.222 -4.286 1.00 94.94 320 PHE A O 1
ATOM 2651 N N . PHE A 1 321 ? -4.881 -9.188 -5.640 1.00 96.94 321 PHE A N 1
ATOM 2652 C CA . PHE A 1 321 ? -4.626 -8.096 -4.696 1.00 96.94 321 PHE A CA 1
ATOM 2653 C C . PHE A 1 321 ? -5.858 -7.228 -4.457 1.00 96.94 321 PHE A C 1
ATOM 2655 O O . PHE A 1 321 ? -6.116 -6.862 -3.314 1.00 96.94 321 PHE A O 1
ATOM 2662 N N . TYR A 1 322 ? -6.657 -6.946 -5.486 1.00 94.38 322 TYR A N 1
ATOM 2663 C CA . TYR A 1 322 ? -7.902 -6.203 -5.307 1.00 94.38 322 TYR A CA 1
ATOM 2664 C C . TYR A 1 322 ? -8.853 -6.928 -4.343 1.00 94.38 322 TYR A C 1
ATOM 2666 O O . TYR A 1 322 ? -9.295 -6.340 -3.357 1.00 94.38 322 TYR A O 1
ATOM 2674 N N . GLU A 1 323 ? -9.093 -8.225 -4.547 1.00 90.88 323 GLU A N 1
ATOM 2675 C CA . GLU A 1 323 ? -9.925 -9.034 -3.646 1.00 90.88 323 GLU A CA 1
ATOM 2676 C C . GLU A 1 323 ? -9.312 -9.151 -2.239 1.00 90.88 323 GLU A C 1
ATOM 2678 O O . GLU A 1 323 ? -10.023 -9.041 -1.237 1.00 90.88 323 GLU A O 1
ATOM 2683 N N . PHE A 1 324 ? -7.991 -9.325 -2.150 1.00 90.62 324 PHE A N 1
ATOM 2684 C CA . PHE A 1 324 ? -7.256 -9.442 -0.890 1.00 90.62 324 PHE A CA 1
ATOM 2685 C C . PHE A 1 324 ? -7.345 -8.168 -0.039 1.00 90.62 324 PHE A C 1
ATOM 2687 O O . PHE A 1 324 ? -7.578 -8.259 1.168 1.00 90.62 324 PHE A O 1
ATOM 2694 N N . PHE A 1 325 ? -7.224 -6.990 -0.659 1.00 93.19 325 PHE A N 1
ATOM 2695 C CA . PHE A 1 325 ? -7.390 -5.702 0.015 1.00 93.19 325 PHE A CA 1
ATOM 2696 C C . PHE A 1 325 ? -8.850 -5.465 0.406 1.00 93.19 325 PHE A C 1
ATOM 2698 O O . PHE A 1 325 ? -9.127 -5.231 1.578 1.00 93.19 325 PHE A O 1
ATOM 2705 N N . ILE A 1 326 ? -9.799 -5.580 -0.530 1.00 87.44 326 ILE A N 1
ATOM 2706 C CA . ILE A 1 326 ? -11.221 -5.289 -0.269 1.00 87.44 326 ILE A CA 1
ATOM 2707 C C . ILE A 1 326 ? -11.787 -6.161 0.859 1.00 87.44 326 ILE A C 1
ATOM 2709 O O . ILE A 1 326 ? -12.555 -5.675 1.684 1.00 87.44 326 ILE A O 1
ATOM 2713 N N . LYS A 1 327 ? -11.364 -7.427 0.956 1.00 83.69 327 LYS A N 1
ATOM 2714 C CA . LYS A 1 327 ? -11.789 -8.349 2.024 1.00 83.69 327 LYS A CA 1
ATOM 2715 C C . LYS A 1 327 ? -11.327 -7.927 3.426 1.00 83.69 327 LYS A C 1
ATOM 2717 O O . LYS A 1 327 ? -11.916 -8.379 4.407 1.00 83.69 327 LYS A O 1
ATOM 2722 N N . ARG A 1 328 ? -10.254 -7.136 3.534 1.00 82.50 328 ARG A N 1
ATOM 2723 C CA . ARG A 1 328 ? -9.579 -6.802 4.805 1.00 82.50 328 ARG A CA 1
ATOM 2724 C C . ARG A 1 328 ? -9.610 -5.313 5.149 1.00 82.50 328 ARG A C 1
ATOM 2726 O O . ARG A 1 328 ? -9.396 -4.945 6.302 1.00 82.50 328 ARG A O 1
ATOM 2733 N N . LEU A 1 329 ? -9.912 -4.454 4.180 1.00 79.50 329 LEU A N 1
ATOM 2734 C CA . LEU A 1 329 ? -10.196 -3.046 4.424 1.00 79.50 329 LEU A CA 1
ATOM 2735 C C . LEU A 1 329 ? -11.525 -2.891 5.167 1.00 79.50 329 LEU A C 1
ATOM 2737 O O . LEU A 1 329 ? -12.506 -3.586 4.902 1.00 79.50 329 LEU A O 1
ATOM 2741 N N . LYS A 1 330 ? -11.573 -1.926 6.086 1.00 69.38 330 LYS A N 1
ATOM 2742 C CA . LYS A 1 330 ? -12.834 -1.501 6.704 1.00 69.38 330 LYS A CA 1
ATOM 2743 C C . LYS A 1 330 ? -13.698 -0.782 5.666 1.00 69.38 330 LYS A C 1
ATOM 2745 O O . LYS A 1 330 ? -13.154 -0.104 4.797 1.00 69.38 330 LYS A O 1
ATOM 2750 N N . THR A 1 331 ? -15.025 -0.839 5.805 1.00 64.19 331 THR A N 1
ATOM 2751 C CA . THR A 1 331 ? -15.989 -0.199 4.884 1.00 64.19 331 THR A CA 1
ATOM 2752 C C . THR A 1 331 ? -15.628 1.250 4.536 1.00 64.19 331 THR A C 1
ATOM 2754 O O . THR A 1 331 ? -15.691 1.648 3.379 1.00 64.19 331 THR A O 1
ATOM 2757 N N . GLU A 1 332 ? -15.174 2.030 5.516 1.00 66.44 332 GLU A N 1
ATOM 2758 C CA . GLU A 1 332 ? -14.788 3.434 5.327 1.00 66.44 332 GLU A CA 1
ATOM 2759 C C . GLU A 1 332 ? -13.455 3.607 4.574 1.00 66.44 332 GLU A C 1
ATOM 2761 O O . GLU A 1 332 ? -13.280 4.563 3.817 1.00 66.44 332 GLU A O 1
ATOM 2766 N N . GLN A 1 333 ? -12.515 2.667 4.731 1.00 69.75 333 GLN A N 1
ATOM 2767 C CA . GLN A 1 333 ? -11.259 2.655 3.974 1.00 69.75 333 GLN A CA 1
ATOM 2768 C C . GLN A 1 333 ? -11.481 2.217 2.522 1.00 69.75 333 GLN A C 1
ATOM 2770 O O . GLN A 1 333 ? -10.752 2.680 1.647 1.00 69.75 333 GLN A O 1
ATOM 2775 N N . ILE A 1 334 ? -12.490 1.376 2.253 1.00 75.88 334 ILE A N 1
ATOM 2776 C CA . ILE A 1 334 ? -12.797 0.875 0.904 1.00 75.88 334 ILE A CA 1
ATOM 2777 C C . ILE A 1 334 ? -13.054 2.033 -0.061 1.00 75.88 334 ILE A C 1
ATOM 2779 O O . ILE A 1 334 ? -12.407 2.096 -1.099 1.00 75.88 334 ILE A O 1
ATOM 2783 N N . VAL A 1 335 ? -13.907 3.000 0.294 1.00 76.06 335 VAL A N 1
ATOM 2784 C CA . VAL A 1 335 ? -14.238 4.125 -0.604 1.00 76.06 335 VAL A CA 1
ATOM 2785 C C . VAL A 1 335 ? -12.997 4.950 -0.958 1.00 76.06 335 VAL A C 1
ATOM 2787 O O . VAL A 1 335 ? -12.788 5.320 -2.118 1.00 76.06 335 VAL A O 1
ATOM 2790 N N . TYR A 1 336 ? -12.147 5.232 0.036 1.00 78.81 336 TYR A N 1
ATOM 2791 C CA . TYR A 1 336 ? -10.892 5.947 -0.194 1.00 78.81 336 TYR A CA 1
ATOM 2792 C C . TYR A 1 336 ? -9.952 5.140 -1.092 1.00 78.81 336 TYR A C 1
ATOM 2794 O O . TYR A 1 336 ? -9.411 5.674 -2.060 1.00 78.81 336 TYR A O 1
ATOM 2802 N N . PHE A 1 337 ? -9.783 3.857 -0.782 1.00 82.62 337 PHE A N 1
ATOM 2803 C CA . PHE A 1 337 ? -8.923 2.946 -1.517 1.00 82.62 337 PHE A CA 1
ATOM 2804 C C . PHE A 1 337 ? -9.370 2.791 -2.976 1.00 82.62 337 PHE A C 1
ATOM 2806 O O . PHE A 1 337 ? -8.561 2.956 -3.883 1.00 82.62 337 PHE A O 1
ATOM 2813 N N . GLU A 1 338 ? -10.659 2.576 -3.235 1.00 85.06 338 GLU A N 1
ATOM 2814 C CA . GLU A 1 338 ? -11.208 2.486 -4.592 1.00 85.06 338 GLU A CA 1
ATOM 2815 C C . GLU A 1 338 ? -11.007 3.782 -5.379 1.00 85.06 338 GLU A C 1
ATOM 2817 O O . GLU A 1 338 ? -10.596 3.749 -6.540 1.00 85.06 338 GLU A O 1
ATOM 2822 N N . THR A 1 339 ? -11.224 4.932 -4.734 1.00 80.94 339 THR A N 1
ATOM 2823 C CA . THR A 1 339 ? -10.972 6.243 -5.346 1.00 80.94 339 THR A CA 1
ATOM 2824 C C . THR A 1 339 ? -9.494 6.408 -5.700 1.00 80.94 339 THR A C 1
ATOM 2826 O O . THR A 1 339 ? -9.170 6.838 -6.808 1.00 80.94 339 THR A O 1
ATOM 2829 N N . TYR A 1 340 ? -8.595 6.040 -4.785 1.00 85.62 340 TYR A N 1
ATOM 2830 C CA . TYR A 1 340 ? -7.151 6.070 -5.006 1.00 85.62 340 TYR A CA 1
ATOM 2831 C C . TYR A 1 340 ? -6.742 5.183 -6.188 1.00 85.62 340 TYR A C 1
ATOM 2833 O O . TYR A 1 340 ? -6.051 5.649 -7.096 1.00 85.62 340 TYR A O 1
ATOM 2841 N N . MET A 1 341 ? -7.214 3.934 -6.216 1.00 87.50 341 MET A N 1
ATOM 2842 C CA . MET A 1 341 ? -6.909 2.979 -7.282 1.00 87.50 341 MET A CA 1
ATOM 2843 C C . MET A 1 341 ? -7.419 3.478 -8.634 1.00 87.50 341 MET A C 1
ATOM 2845 O O . MET A 1 341 ? -6.666 3.491 -9.606 1.00 87.50 341 MET A O 1
ATOM 2849 N N . ALA A 1 342 ? -8.657 3.978 -8.697 1.00 83.62 342 ALA A N 1
ATOM 2850 C CA . ALA A 1 342 ? -9.219 4.546 -9.920 1.00 83.62 342 ALA A CA 1
ATOM 2851 C C . ALA A 1 342 ? -8.415 5.758 -10.418 1.00 83.62 342 ALA A C 1
ATOM 2853 O O . ALA A 1 342 ? -8.148 5.880 -11.615 1.00 83.62 342 ALA A O 1
ATOM 2854 N N . GLN A 1 343 ? -7.994 6.650 -9.517 1.00 81.38 343 GLN A N 1
ATOM 2855 C CA . GLN A 1 343 ? -7.157 7.799 -9.870 1.00 81.38 343 GLN A CA 1
ATOM 2856 C C . GLN A 1 343 ? -5.788 7.367 -10.401 1.00 81.38 343 GLN A C 1
ATOM 2858 O O . GLN A 1 343 ? -5.340 7.900 -11.416 1.00 81.38 343 GLN A O 1
ATOM 2863 N N . LYS A 1 344 ? -5.142 6.389 -9.757 1.00 87.00 344 LYS A N 1
ATOM 2864 C CA . LYS A 1 344 ? -3.852 5.850 -10.200 1.00 87.00 344 LYS A CA 1
ATOM 2865 C C . LYS A 1 344 ? -3.943 5.184 -11.565 1.00 87.00 344 LYS A C 1
ATOM 2867 O O . LYS A 1 344 ? -3.185 5.549 -12.456 1.00 87.00 344 LYS A O 1
ATOM 2872 N N . ILE A 1 345 ? -4.930 4.313 -11.763 1.00 87.31 345 ILE A N 1
ATOM 2873 C CA . ILE A 1 345 ? -5.165 3.640 -13.044 1.00 87.31 345 ILE A CA 1
ATOM 2874 C C . ILE A 1 345 ? -5.403 4.659 -14.165 1.00 87.31 345 ILE A C 1
ATOM 2876 O O . ILE A 1 345 ? -4.786 4.583 -15.226 1.00 87.31 345 ILE A O 1
ATOM 2880 N N . ASN A 1 346 ? -6.258 5.657 -13.925 1.00 82.75 346 ASN A N 1
ATOM 2881 C CA . ASN A 1 346 ? -6.520 6.706 -14.910 1.00 82.75 346 ASN A CA 1
ATOM 2882 C C . ASN A 1 346 ? -5.273 7.548 -15.205 1.00 82.75 346 ASN A C 1
ATOM 2884 O O . ASN A 1 346 ? -5.049 7.921 -16.356 1.00 82.75 346 ASN A O 1
ATOM 2888 N N . SER A 1 347 ? -4.463 7.851 -14.188 1.00 85.00 347 SER A N 1
ATOM 2889 C CA . SER A 1 347 ? -3.204 8.578 -14.358 1.00 85.00 347 SER A CA 1
ATOM 2890 C C . SER A 1 347 ? -2.213 7.794 -15.219 1.00 85.00 347 SER A C 1
ATOM 2892 O O . SER A 1 347 ? -1.647 8.368 -16.148 1.00 85.00 347 SER A O 1
ATOM 2894 N N . ASP A 1 348 ? -2.043 6.498 -14.954 1.00 86.75 348 ASP A N 1
ATOM 2895 C CA . ASP A 1 348 ? -1.153 5.619 -15.718 1.00 86.75 348 ASP A CA 1
ATOM 2896 C C . ASP A 1 348 ? -1.599 5.542 -17.186 1.00 86.75 348 ASP A C 1
ATOM 2898 O O . ASP A 1 348 ? -0.818 5.827 -18.094 1.00 86.75 348 ASP A O 1
ATOM 2902 N N . TYR A 1 349 ? -2.884 5.272 -17.442 1.00 87.25 349 TYR A N 1
ATOM 2903 C CA . TYR A 1 349 ? -3.408 5.220 -18.810 1.00 87.25 349 TYR A CA 1
ATOM 2904 C C . TYR A 1 349 ? -3.316 6.558 -19.546 1.00 87.25 349 TYR A C 1
ATOM 2906 O O . TYR A 1 349 ? -3.066 6.580 -20.754 1.00 87.25 349 TYR A O 1
ATOM 2914 N N . ASN A 1 350 ? -3.523 7.678 -18.850 1.00 85.69 350 ASN A N 1
ATOM 2915 C CA . ASN A 1 350 ? -3.356 8.997 -19.450 1.00 85.69 350 ASN A CA 1
ATOM 2916 C C . ASN A 1 350 ? -1.899 9.242 -19.841 1.00 85.69 350 ASN A C 1
ATOM 2918 O O . ASN A 1 350 ? -1.661 9.709 -20.953 1.00 85.69 350 ASN A O 1
ATOM 2922 N N . LEU A 1 351 ? -0.941 8.873 -18.983 1.00 87.50 351 LEU A N 1
ATOM 2923 C CA . LEU A 1 351 ? 0.484 8.965 -19.294 1.00 87.50 351 LEU A CA 1
ATOM 2924 C C . LEU A 1 351 ? 0.817 8.153 -20.553 1.00 87.50 351 LEU A C 1
ATOM 2926 O O . LEU A 1 351 ? 1.386 8.694 -21.501 1.00 87.50 351 LEU A O 1
ATOM 2930 N N . TRP A 1 352 ? 0.382 6.893 -20.615 1.00 92.81 352 TRP A N 1
ATOM 2931 C CA . TRP A 1 352 ? 0.630 6.026 -21.771 1.00 92.81 352 TRP A CA 1
ATOM 2932 C C . TRP A 1 352 ? 0.035 6.610 -23.051 1.00 92.81 352 TRP A C 1
ATOM 2934 O O . TRP A 1 352 ? 0.719 6.704 -24.069 1.00 92.81 352 TRP A O 1
ATOM 2944 N N . ARG A 1 353 ? -1.206 7.108 -22.981 1.00 91.44 353 ARG A N 1
ATOM 2945 C CA . ARG A 1 353 ? -1.876 7.755 -24.115 1.00 91.44 353 ARG A CA 1
ATOM 2946 C C . ARG A 1 353 ? -1.136 9.005 -24.581 1.00 91.44 353 ARG A C 1
ATOM 2948 O O . ARG A 1 353 ? -0.981 9.190 -25.784 1.00 91.44 353 ARG A O 1
ATOM 2955 N N . THR A 1 354 ? -0.666 9.852 -23.663 1.00 93.44 354 THR A N 1
ATOM 2956 C CA . THR A 1 354 ? 0.125 11.042 -24.029 1.00 93.44 354 THR A CA 1
ATOM 2957 C C . THR A 1 354 ? 1.463 10.682 -24.666 1.00 93.44 354 THR A C 1
ATOM 2959 O O . THR A 1 354 ? 1.955 11.425 -25.511 1.00 93.44 354 THR A O 1
ATOM 2962 N N . SER A 1 355 ? 2.007 9.510 -24.338 1.00 93.62 355 SER A N 1
ATOM 2963 C CA . SER A 1 355 ? 3.199 8.937 -24.966 1.00 93.62 355 SER A CA 1
ATOM 2964 C C . SER A 1 355 ? 2.897 8.109 -26.223 1.00 93.62 355 SER A C 1
ATOM 2966 O O . SER A 1 355 ? 3.810 7.509 -26.777 1.00 93.62 355 SER A O 1
ATOM 2968 N N . SER A 1 356 ? 1.645 8.084 -26.702 1.00 95.75 356 SER A N 1
ATOM 2969 C CA . SER A 1 356 ? 1.198 7.266 -27.844 1.00 95.75 356 SER A CA 1
ATOM 2970 C C . SER A 1 356 ? 1.456 5.760 -27.683 1.00 95.75 356 SER A C 1
ATOM 2972 O O . SER A 1 356 ? 1.655 5.057 -28.669 1.00 95.75 356 SER A O 1
ATOM 2974 N N . LEU A 1 357 ? 1.440 5.262 -26.444 1.00 94.62 357 LEU A N 1
ATOM 2975 C CA . LEU A 1 357 ? 1.615 3.848 -26.120 1.00 94.62 357 LEU A CA 1
ATOM 2976 C C . LEU A 1 357 ? 0.258 3.193 -25.849 1.00 94.62 357 LEU A C 1
ATOM 2978 O O . LEU A 1 357 ? -0.538 3.693 -25.047 1.00 94.62 357 LEU A O 1
ATOM 2982 N N . SER A 1 358 ? -0.005 2.057 -26.497 1.00 93.44 358 SER A N 1
ATOM 2983 C CA . SER A 1 358 ? -1.113 1.178 -26.115 1.00 93.44 358 SER A CA 1
ATOM 2984 C C . SER A 1 358 ? -0.742 0.335 -24.883 1.00 93.44 358 SER A C 1
ATOM 2986 O O . SER A 1 358 ? 0.443 0.185 -24.579 1.00 93.44 358 SER A O 1
ATOM 2988 N N . PRO A 1 359 ? -1.717 -0.267 -24.173 1.00 92.44 359 PRO A N 1
ATOM 2989 C CA . PRO A 1 359 ? -1.414 -1.211 -23.095 1.00 92.44 359 PRO A CA 1
ATOM 2990 C C . PRO A 1 359 ? -0.496 -2.363 -23.539 1.00 92.44 359 PRO A C 1
ATOM 2992 O O . PRO A 1 359 ? 0.394 -2.754 -22.791 1.00 92.44 359 PRO A O 1
ATOM 2995 N N . GLU A 1 360 ? -0.649 -2.860 -24.770 1.00 92.94 360 GLU A N 1
ATOM 2996 C CA . GLU A 1 360 ? 0.232 -3.902 -25.316 1.00 92.94 360 GLU A CA 1
ATOM 2997 C C . GLU A 1 360 ? 1.648 -3.385 -25.598 1.00 92.94 360 GLU A C 1
ATOM 2999 O O . GLU A 1 360 ? 2.616 -4.103 -25.355 1.00 92.94 360 GLU A O 1
ATOM 3004 N N . ASP A 1 361 ? 1.801 -2.131 -26.042 1.00 93.81 361 ASP A N 1
ATOM 3005 C CA . ASP A 1 361 ? 3.130 -1.528 -26.200 1.00 93.81 361 ASP A CA 1
ATOM 3006 C C . ASP A 1 361 ? 3.831 -1.383 -24.852 1.00 93.81 361 ASP A C 1
ATOM 3008 O O . ASP A 1 361 ? 5.002 -1.729 -24.738 1.00 93.81 361 ASP A O 1
ATOM 3012 N N . VAL A 1 362 ? 3.116 -0.917 -23.822 1.00 91.94 362 VAL A N 1
ATOM 3013 C CA . VAL A 1 362 ? 3.665 -0.796 -22.464 1.00 91.94 362 VAL A CA 1
ATOM 3014 C C . VAL A 1 362 ? 4.044 -2.160 -21.909 1.00 91.94 362 VAL A C 1
ATOM 3016 O O . VAL A 1 362 ? 5.133 -2.304 -21.366 1.00 91.94 362 VAL A O 1
ATOM 3019 N N . LYS A 1 363 ? 3.183 -3.170 -22.074 1.00 91.50 363 LYS A N 1
ATOM 3020 C CA . LYS A 1 363 ? 3.486 -4.545 -21.672 1.00 91.50 363 LYS A CA 1
ATOM 3021 C C . LYS A 1 363 ? 4.746 -5.056 -22.352 1.00 91.50 363 LYS A C 1
ATOM 3023 O O . LYS A 1 363 ? 5.621 -5.573 -21.670 1.00 91.50 363 LYS A O 1
ATOM 3028 N N . ARG A 1 364 ? 4.842 -4.906 -23.674 1.00 91.50 364 ARG A N 1
ATOM 3029 C CA . ARG A 1 364 ? 6.015 -5.334 -24.437 1.00 91.50 364 ARG A CA 1
ATOM 3030 C C . ARG A 1 364 ? 7.272 -4.625 -23.935 1.00 91.50 364 ARG A C 1
ATOM 3032 O O . ARG A 1 364 ? 8.193 -5.310 -23.523 1.00 91.50 364 ARG A O 1
ATOM 3039 N N . LEU A 1 365 ? 7.268 -3.292 -23.890 1.00 89.69 365 LEU A N 1
ATOM 3040 C CA . LEU A 1 365 ? 8.418 -2.495 -23.445 1.00 89.69 365 LEU A CA 1
ATOM 3041 C C . LEU A 1 365 ? 8.854 -2.857 -22.022 1.00 89.69 365 LEU A C 1
ATOM 3043 O O . LEU A 1 365 ? 10.037 -2.985 -21.751 1.00 89.69 365 LEU A O 1
ATOM 3047 N N . TYR A 1 366 ? 7.894 -3.050 -21.120 1.00 88.12 366 TYR A N 1
ATOM 3048 C CA . TYR A 1 366 ? 8.189 -3.357 -19.728 1.00 88.12 366 TYR A CA 1
ATOM 3049 C C . TYR A 1 366 ? 8.784 -4.756 -19.531 1.00 88.12 366 TYR A C 1
ATOM 3051 O O . TYR A 1 366 ? 9.655 -4.937 -18.687 1.00 88.12 366 TYR A O 1
ATOM 3059 N N . LEU A 1 367 ? 8.296 -5.747 -20.283 1.00 85.12 367 LEU A N 1
ATOM 3060 C CA . LEU A 1 367 ? 8.772 -7.130 -20.198 1.00 85.12 367 LEU A CA 1
ATOM 3061 C C . LEU A 1 367 ? 10.037 -7.374 -21.044 1.00 85.12 367 LEU A C 1
ATOM 3063 O O . LEU A 1 367 ? 10.744 -8.342 -20.789 1.00 85.12 367 LEU A O 1
ATOM 3067 N N . GLU A 1 368 ? 10.316 -6.537 -22.050 1.00 80.94 368 GLU A N 1
ATOM 3068 C CA . GLU A 1 368 ? 11.555 -6.576 -22.848 1.00 80.94 368 GLU A CA 1
ATOM 3069 C C . GLU A 1 368 ? 12.797 -6.186 -22.030 1.00 80.94 368 GLU A C 1
ATOM 3071 O O . GLU A 1 368 ? 13.906 -6.570 -22.395 1.00 80.94 368 GLU A O 1
ATOM 3076 N N . ASP A 1 369 ? 12.611 -5.480 -20.912 1.00 61.75 369 ASP A N 1
ATOM 3077 C CA . ASP A 1 369 ? 13.673 -5.047 -19.996 1.00 61.75 369 ASP A CA 1
ATOM 3078 C C . ASP A 1 369 ? 14.108 -6.138 -18.982 1.00 61.75 369 ASP A C 1
ATOM 3080 O O . ASP A 1 369 ? 14.832 -5.834 -18.027 1.00 61.75 369 ASP A O 1
ATOM 3084 N N . PHE A 1 370 ? 13.642 -7.387 -19.132 1.00 65.56 370 PHE A N 1
ATOM 3085 C CA . PHE A 1 370 ? 13.918 -8.501 -18.208 1.00 65.56 370 PHE A CA 1
ATOM 3086 C C . PHE A 1 370 ? 15.126 -9.362 -18.581 1.00 65.56 370 PHE A C 1
ATOM 3088 O O . PHE A 1 370 ? 15.305 -9.681 -19.780 1.00 65.56 370 PHE A O 1
#